Protein AF-A0AB37T4D1-F1 (afdb_monomer)

Radius of gyration: 31.83 Å; Cα contacts (8 Å, |Δi|>4): 361; chains: 1; bounding box: 71×62×73 Å

Structure (mmCIF, N/CA/C/O backbone):
data_AF-A0AB37T4D1-F1
#
_entry.id   AF-A0AB37T4D1-F1
#
loop_
_atom_site.group_PDB
_atom_site.id
_atom_site.type_symbol
_atom_site.label_atom_id
_atom_site.label_alt_id
_atom_site.label_comp_id
_atom_site.label_asym_id
_atom_site.label_entity_id
_atom_site.label_seq_id
_atom_site.pdbx_PDB_ins_code
_atom_site.Cartn_x
_atom_site.Cartn_y
_atom_site.Cartn_z
_atom_site.occupancy
_atom_site.B_iso_or_equiv
_atom_site.auth_seq_id
_atom_site.auth_comp_id
_atom_site.auth_asym_id
_atom_site.auth_atom_id
_atom_site.pdbx_PDB_model_num
ATOM 1 N N . MET A 1 1 ? -5.672 -1.511 -13.392 1.00 38.75 1 MET A N 1
ATOM 2 C CA . MET A 1 1 ? -5.465 -2.518 -14.457 1.00 38.75 1 MET A CA 1
ATOM 3 C C . MET A 1 1 ? -5.231 -1.864 -15.828 1.00 38.75 1 MET A C 1
ATOM 5 O O . MET A 1 1 ? -5.142 -2.568 -16.826 1.00 38.75 1 MET A O 1
ATOM 9 N N . ASP A 1 2 ? -4.967 -0.553 -15.883 1.00 46.16 2 ASP A N 1
ATOM 10 C CA . ASP A 1 2 ? -5.078 0.234 -17.124 1.00 46.16 2 ASP A CA 1
ATOM 11 C C . ASP A 1 2 ? -3.796 0.339 -17.960 1.00 46.16 2 ASP A C 1
ATOM 13 O O . ASP A 1 2 ? -3.628 1.282 -18.721 1.00 46.16 2 ASP A O 1
ATOM 17 N N . ASN A 1 3 ? -2.870 -0.620 -17.850 1.00 63.69 3 ASN A N 1
ATOM 18 C CA . ASN A 1 3 ? -1.613 -0.560 -18.611 1.00 63.69 3 ASN A CA 1
ATOM 19 C C . ASN A 1 3 ? -1.213 -1.878 -19.291 1.00 63.69 3 ASN A C 1
ATOM 21 O O . ASN A 1 3 ? -0.113 -1.996 -19.824 1.00 63.69 3 ASN A O 1
ATOM 25 N N . HIS A 1 4 ? -2.081 -2.896 -19.283 1.00 76.38 4 HIS A N 1
ATOM 26 C CA . HIS A 1 4 ? -1.747 -4.168 -19.930 1.00 76.38 4 HIS A CA 1
ATOM 27 C C . HIS A 1 4 ? -1.750 -4.043 -21.459 1.00 76.38 4 HIS A C 1
ATOM 29 O O . HIS A 1 4 ? -0.780 -4.430 -22.106 1.00 76.38 4 HIS A O 1
ATOM 35 N N . ALA A 1 5 ? -2.793 -3.428 -22.025 1.00 83.19 5 ALA A N 1
ATOM 36 C CA . ALA A 1 5 ? -2.885 -3.183 -23.463 1.00 83.19 5 ALA A CA 1
ATOM 37 C C . ALA A 1 5 ? -1.751 -2.270 -23.958 1.00 83.19 5 ALA A C 1
ATOM 39 O O . ALA A 1 5 ? -1.093 -2.592 -24.944 1.00 83.19 5 ALA A O 1
ATOM 40 N N . GLY A 1 6 ? -1.457 -1.189 -23.224 1.00 86.06 6 GLY A N 1
ATOM 41 C CA . GLY A 1 6 ? -0.336 -0.295 -23.530 1.00 86.06 6 GLY A CA 1
ATOM 42 C C . GLY A 1 6 ? 1.010 -1.023 -23.522 1.00 86.06 6 GLY A C 1
ATOM 43 O O . GLY A 1 6 ? 1.791 -0.890 -24.460 1.00 86.06 6 GLY A O 1
ATOM 44 N N . ALA A 1 7 ? 1.253 -1.875 -22.521 1.00 85.25 7 ALA A N 1
ATOM 45 C CA . ALA A 1 7 ? 2.467 -2.684 -22.459 1.00 85.25 7 ALA A CA 1
ATOM 46 C C . ALA A 1 7 ? 2.583 -3.693 -23.614 1.00 85.25 7 ALA A C 1
ATOM 48 O O . ALA A 1 7 ? 3.691 -3.951 -24.080 1.00 85.25 7 ALA A O 1
ATOM 49 N N . MET A 1 8 ? 1.469 -4.269 -24.081 1.00 88.94 8 MET A N 1
ATOM 50 C CA . MET A 1 8 ? 1.472 -5.170 -25.238 1.00 88.94 8 MET A CA 1
ATOM 51 C C . MET A 1 8 ? 1.809 -4.431 -26.535 1.00 88.94 8 MET A C 1
ATOM 53 O O . MET A 1 8 ? 2.635 -4.920 -27.301 1.00 88.94 8 MET A O 1
ATOM 57 N N . VAL A 1 9 ? 1.219 -3.252 -26.758 1.00 92.38 9 VAL A N 1
ATOM 58 C CA . VAL A 1 9 ? 1.507 -2.419 -27.939 1.00 92.38 9 VAL A CA 1
ATOM 59 C C . VAL A 1 9 ? 2.968 -1.973 -27.936 1.00 92.38 9 VAL A C 1
ATOM 61 O O . VAL A 1 9 ? 3.678 -2.230 -28.903 1.00 92.38 9 VAL A O 1
ATOM 64 N N . ALA A 1 10 ? 3.453 -1.419 -26.821 1.00 90.56 10 ALA A N 1
ATOM 65 C CA . ALA A 1 10 ? 4.844 -0.985 -26.698 1.00 90.56 10 ALA A CA 1
ATOM 66 C C . ALA A 1 10 ? 5.840 -2.142 -26.901 1.00 90.56 10 ALA A C 1
ATOM 68 O O . ALA A 1 10 ? 6.898 -1.967 -27.506 1.00 90.56 10 ALA A O 1
ATOM 69 N N . ALA A 1 11 ? 5.509 -3.347 -26.420 1.00 93.19 11 ALA A N 1
ATOM 70 C CA . ALA A 1 11 ? 6.332 -4.527 -26.656 1.00 93.19 11 ALA A CA 1
ATOM 71 C C . ALA A 1 11 ? 6.329 -4.952 -28.132 1.00 93.19 11 ALA A C 1
ATOM 73 O O . ALA A 1 11 ? 7.389 -5.289 -28.654 1.00 93.19 11 ALA A O 1
ATOM 74 N N . ALA A 1 12 ? 5.175 -4.924 -28.804 1.00 94.00 12 ALA A N 1
ATOM 75 C CA . ALA A 1 12 ? 5.076 -5.246 -30.225 1.00 94.00 12 ALA A CA 1
ATOM 76 C C . ALA A 1 12 ? 5.900 -4.269 -31.082 1.00 94.00 12 ALA A C 1
ATOM 78 O O . ALA A 1 12 ? 6.715 -4.706 -31.894 1.00 94.00 12 ALA A O 1
ATOM 79 N N . GLU A 1 13 ? 5.766 -2.961 -30.838 1.00 95.12 13 GLU A N 1
ATOM 80 C CA . GLU A 1 13 ? 6.562 -1.926 -31.510 1.00 95.12 13 GLU A CA 1
ATOM 81 C C . GLU A 1 13 ? 8.062 -2.168 -31.307 1.00 95.12 13 GLU A C 1
ATOM 83 O O . GLU A 1 13 ? 8.814 -2.260 -32.279 1.00 95.12 13 GLU A O 1
ATOM 88 N N . ALA A 1 14 ? 8.496 -2.380 -30.059 1.00 95.56 14 ALA A N 1
ATOM 89 C CA . ALA A 1 14 ? 9.895 -2.655 -29.744 1.00 95.56 14 ALA A CA 1
ATOM 90 C C . ALA A 1 14 ? 10.426 -3.917 -30.446 1.00 95.56 14 ALA A C 1
ATOM 92 O O . ALA A 1 14 ? 11.536 -3.892 -30.977 1.00 95.56 14 ALA A O 1
ATOM 93 N N . LEU A 1 15 ? 9.647 -5.004 -30.482 1.00 96.50 15 LEU A N 1
ATOM 94 C CA . LEU A 1 15 ? 10.033 -6.254 -31.145 1.00 96.50 15 LEU A CA 1
ATOM 95 C C . LEU A 1 15 ? 10.221 -6.077 -32.650 1.00 96.50 15 LEU A C 1
ATOM 97 O O . LEU A 1 15 ? 11.200 -6.566 -33.207 1.00 96.50 15 LEU A O 1
ATOM 101 N N . THR A 1 16 ? 9.321 -5.338 -33.294 1.00 95.50 16 THR A N 1
ATOM 102 C CA . THR A 1 16 ? 9.374 -5.126 -34.748 1.00 95.50 16 THR A CA 1
ATOM 103 C C . THR A 1 16 ? 10.408 -4.093 -35.191 1.00 95.50 16 THR A C 1
ATOM 105 O O . THR A 1 16 ? 10.952 -4.222 -36.284 1.00 95.50 16 THR A O 1
ATOM 108 N N . ALA A 1 17 ? 10.699 -3.084 -34.365 1.00 94.38 17 ALA A N 1
ATOM 109 C CA . ALA A 1 17 ? 11.566 -1.972 -34.755 1.00 94.38 17 ALA A CA 1
ATOM 110 C C . ALA A 1 17 ? 12.998 -2.091 -34.217 1.00 94.38 17 ALA A C 1
ATOM 112 O O . ALA A 1 17 ? 13.938 -1.628 -34.858 1.00 94.38 17 ALA A O 1
ATOM 113 N N . ARG A 1 18 ? 13.176 -2.670 -33.023 1.00 96.69 18 ARG A N 1
ATOM 114 C CA . ARG A 1 18 ? 14.419 -2.532 -32.242 1.00 96.69 18 ARG A CA 1
ATOM 115 C C . ARG A 1 18 ? 14.964 -3.842 -31.676 1.00 96.69 18 ARG A C 1
ATOM 117 O O . ARG A 1 18 ? 16.104 -3.853 -31.223 1.00 96.69 18 ARG A O 1
ATOM 124 N N . LEU A 1 19 ? 14.179 -4.925 -31.677 1.00 97.56 19 LEU A N 1
ATOM 125 C CA . LEU A 1 19 ? 14.565 -6.234 -31.128 1.00 97.56 19 LEU A CA 1
ATOM 126 C C . LEU A 1 19 ? 14.299 -7.399 -32.115 1.00 97.56 19 LEU A C 1
ATOM 128 O O . LEU A 1 19 ? 13.620 -8.371 -31.756 1.00 97.56 19 LEU A O 1
ATOM 132 N N . PRO A 1 20 ? 14.800 -7.323 -33.364 1.00 97.06 20 PRO A N 1
ATOM 133 C CA . PRO A 1 20 ? 14.487 -8.296 -34.409 1.00 97.06 20 PRO A CA 1
ATOM 134 C C . PRO A 1 20 ? 14.933 -9.730 -34.083 1.00 97.06 20 PRO A C 1
ATOM 136 O O . PRO A 1 20 ? 14.258 -10.678 -34.468 1.00 97.06 20 PRO A O 1
ATOM 139 N N . ARG A 1 21 ? 16.035 -9.935 -33.351 1.00 97.19 21 ARG A N 1
ATOM 140 C CA . ARG A 1 21 ? 16.515 -11.278 -32.980 1.00 97.19 21 ARG A CA 1
ATOM 141 C C . ARG A 1 21 ? 15.650 -11.889 -31.888 1.00 97.19 21 ARG A C 1
ATOM 143 O O . ARG A 1 21 ? 15.354 -13.082 -31.937 1.00 97.19 21 ARG A O 1
ATOM 150 N N . THR A 1 22 ? 15.205 -11.086 -30.922 1.00 97.06 22 THR A N 1
ATOM 151 C CA . THR A 1 22 ? 14.209 -11.527 -29.938 1.00 97.06 22 THR A CA 1
ATOM 152 C C . THR A 1 22 ? 12.890 -11.894 -30.618 1.00 97.06 22 THR A C 1
ATOM 154 O O . THR A 1 22 ? 12.301 -12.911 -30.250 1.00 97.06 22 THR A O 1
ATOM 157 N N . LEU A 1 23 ? 12.453 -11.125 -31.624 1.00 97.12 23 LEU A N 1
ATOM 158 C CA . LEU A 1 23 ? 11.276 -11.452 -32.432 1.00 97.12 23 LEU A CA 1
ATOM 159 C C . LEU A 1 23 ? 11.453 -12.792 -33.163 1.00 97.12 23 LEU A C 1
ATOM 161 O O . LEU A 1 23 ? 10.618 -13.673 -32.994 1.00 97.12 23 LEU A O 1
ATOM 165 N N . THR A 1 24 ? 12.581 -13.013 -33.844 1.00 97.12 24 THR A N 1
ATOM 166 C CA . THR A 1 24 ? 12.882 -14.305 -34.489 1.00 97.12 24 THR A CA 1
ATOM 167 C C . THR A 1 24 ? 12.828 -15.471 -33.500 1.00 97.12 24 THR A C 1
ATOM 169 O O . THR A 1 24 ? 12.224 -16.502 -33.776 1.00 97.12 24 THR A O 1
ATOM 172 N N . LEU A 1 25 ? 13.414 -15.320 -32.307 1.00 95.81 25 LEU A N 1
ATOM 173 C CA . LEU A 1 25 ? 13.363 -16.364 -31.277 1.00 95.81 25 LEU A CA 1
ATOM 174 C C . LEU A 1 25 ? 11.939 -16.621 -30.762 1.00 95.81 25 LEU A C 1
ATOM 176 O O . LEU A 1 25 ? 11.643 -17.734 -30.320 1.00 95.81 25 LEU A O 1
ATOM 180 N N . MET A 1 26 ? 11.076 -15.606 -30.784 1.00 95.31 26 MET A N 1
ATOM 181 C CA . MET A 1 26 ? 9.663 -15.752 -30.453 1.00 95.31 26 MET A CA 1
ATOM 182 C C . MET A 1 26 ? 8.908 -16.498 -31.557 1.00 95.31 26 MET A C 1
ATOM 184 O O . MET A 1 26 ? 8.185 -17.444 -31.245 1.00 95.31 26 MET A O 1
ATOM 188 N N . ASP A 1 27 ? 9.137 -16.142 -32.822 1.00 96.25 27 ASP A N 1
ATOM 189 C CA . ASP A 1 27 ? 8.534 -16.795 -33.992 1.00 96.25 27 ASP A CA 1
ATOM 190 C C . ASP A 1 27 ? 8.943 -18.273 -34.102 1.00 96.25 27 ASP A C 1
ATOM 192 O O . ASP A 1 27 ? 8.136 -19.136 -34.441 1.00 96.25 27 ASP A O 1
ATOM 196 N N . GLU A 1 28 ? 10.182 -18.598 -33.724 1.00 95.38 28 GLU A N 1
ATOM 197 C CA . GLU A 1 28 ? 10.692 -19.972 -33.638 1.00 95.38 28 GLU A CA 1
ATOM 198 C C . GLU A 1 28 ? 10.190 -20.744 -32.400 1.00 95.38 28 GLU A C 1
ATOM 200 O O . GLU A 1 28 ? 10.567 -21.900 -32.191 1.00 95.38 28 GLU A O 1
ATOM 205 N N . GLY A 1 29 ? 9.397 -20.117 -31.525 1.00 94.44 29 GLY A N 1
ATOM 206 C CA . GLY A 1 29 ? 8.890 -20.724 -30.291 1.00 94.44 29 GLY A CA 1
ATOM 207 C C . GLY A 1 29 ? 9.953 -20.958 -29.210 1.00 94.44 29 GLY A C 1
ATOM 208 O O . GLY A 1 29 ? 9.687 -21.626 -28.210 1.00 94.44 29 GLY A O 1
ATOM 209 N N . LYS A 1 30 ? 11.162 -20.404 -29.370 1.00 94.62 30 LYS A N 1
ATOM 210 C CA . LYS A 1 30 ? 12.260 -20.510 -28.391 1.00 94.62 30 LYS A CA 1
ATOM 211 C C . LYS A 1 30 ? 12.086 -19.550 -27.214 1.00 94.62 30 LYS A C 1
ATOM 213 O O . LYS A 1 30 ? 12.662 -19.780 -26.147 1.00 94.62 30 LYS A O 1
ATOM 218 N N . VAL A 1 31 ? 11.306 -18.484 -27.399 1.00 94.88 31 VAL A N 1
ATOM 219 C CA . VAL A 1 31 ? 10.947 -17.492 -26.379 1.00 94.88 31 VAL A CA 1
ATOM 220 C C . VAL A 1 31 ? 9.436 -17.270 -26.406 1.00 94.88 31 VAL A C 1
ATOM 222 O O . VAL A 1 31 ? 8.848 -17.056 -27.455 1.00 94.88 31 VAL A O 1
ATOM 225 N N . SER A 1 32 ? 8.779 -17.306 -25.245 1.00 94.12 32 SER A N 1
ATOM 226 C CA . SER A 1 32 ? 7.346 -16.981 -25.165 1.00 94.12 32 SER A CA 1
ATOM 227 C C . SER A 1 32 ? 7.101 -15.481 -25.352 1.00 94.12 32 SER A C 1
ATOM 229 O O . SER A 1 32 ? 7.948 -14.674 -24.970 1.00 94.12 32 SER A O 1
ATOM 231 N N . GLY A 1 33 ? 5.906 -15.088 -25.806 1.00 92.56 33 GLY A N 1
ATOM 232 C CA . GLY A 1 33 ? 5.525 -13.671 -25.893 1.00 92.56 33 GLY A CA 1
ATOM 233 C C . GLY A 1 33 ? 5.682 -12.922 -24.564 1.00 92.56 33 GLY A C 1
ATOM 234 O O . GLY A 1 33 ? 6.243 -11.831 -24.524 1.00 92.56 33 GLY A O 1
ATOM 235 N N . PHE A 1 34 ? 5.321 -13.546 -23.435 1.00 92.50 34 PHE A N 1
ATOM 236 C CA . PHE A 1 34 ? 5.560 -12.958 -22.111 1.00 92.50 34 PHE A CA 1
ATOM 237 C C . PHE A 1 34 ? 7.056 -12.791 -21.793 1.00 92.50 34 PHE A C 1
ATOM 239 O O . PHE A 1 34 ? 7.449 -11.817 -21.152 1.00 92.50 34 PHE A O 1
ATOM 246 N N . GLY A 1 35 ? 7.905 -13.720 -22.242 1.00 94.44 35 GLY A N 1
ATOM 247 C CA . GLY A 1 35 ? 9.361 -13.593 -22.171 1.00 94.44 35 GLY A CA 1
ATOM 248 C C . GLY A 1 35 ? 9.886 -12.444 -23.033 1.00 94.44 35 GLY A C 1
ATOM 249 O O . GLY A 1 35 ? 10.660 -11.626 -22.539 1.00 94.44 35 GLY A O 1
ATOM 250 N N . ALA A 1 36 ? 9.409 -12.327 -24.272 1.00 95.25 36 ALA A N 1
ATOM 251 C CA . ALA A 1 36 ? 9.758 -11.244 -25.189 1.00 95.25 36 ALA A CA 1
ATOM 252 C C . ALA A 1 36 ? 9.361 -9.867 -24.620 1.00 95.25 36 ALA A C 1
ATOM 254 O O . ALA A 1 36 ? 10.167 -8.938 -24.633 1.00 95.25 36 ALA A O 1
ATOM 255 N N . MET A 1 37 ? 8.191 -9.759 -23.974 1.00 95.50 37 MET A N 1
ATOM 256 C CA . MET A 1 37 ? 7.783 -8.550 -23.241 1.00 95.50 37 MET A CA 1
ATOM 257 C C . MET A 1 37 ? 8.765 -8.168 -22.122 1.00 95.50 37 MET A C 1
ATOM 259 O O . MET A 1 37 ? 8.957 -6.983 -21.851 1.00 95.50 37 MET A O 1
ATOM 263 N N . LYS A 1 38 ? 9.410 -9.140 -21.454 1.00 96.06 38 LYS A N 1
ATOM 264 C CA . LYS A 1 38 ? 10.446 -8.839 -20.447 1.00 96.06 38 LYS A CA 1
ATOM 265 C C . LYS A 1 38 ? 11.717 -8.281 -21.075 1.00 96.06 38 LYS A C 1
ATOM 267 O O . LYS A 1 38 ? 12.358 -7.453 -20.430 1.00 96.06 38 LYS A O 1
ATOM 272 N N . VAL A 1 39 ? 12.070 -8.711 -22.287 1.00 96.69 39 VAL A N 1
ATOM 273 C CA . VAL A 1 39 ? 13.189 -8.126 -23.038 1.00 96.69 39 VAL A CA 1
ATOM 274 C C . VAL A 1 39 ? 12.853 -6.686 -23.407 1.00 96.69 39 VAL A C 1
ATOM 276 O O . VAL A 1 39 ? 13.580 -5.789 -22.993 1.00 96.69 39 VAL A O 1
ATOM 279 N N . ALA A 1 40 ? 11.700 -6.467 -24.048 1.00 96.69 40 ALA A N 1
ATOM 280 C CA . ALA A 1 40 ? 11.233 -5.141 -24.448 1.00 96.69 40 ALA A CA 1
ATOM 281 C C . ALA A 1 40 ? 11.208 -4.142 -23.282 1.00 96.69 40 ALA A C 1
ATOM 283 O O . ALA A 1 40 ? 11.765 -3.051 -23.381 1.00 96.69 40 ALA A O 1
ATOM 284 N N . ALA A 1 41 ? 10.646 -4.530 -22.134 1.00 95.62 41 ALA A N 1
ATOM 285 C CA . ALA A 1 41 ? 10.614 -3.665 -20.956 1.00 95.62 41 ALA A CA 1
ATOM 286 C C . ALA A 1 41 ? 12.018 -3.346 -20.400 1.00 95.62 41 ALA A C 1
ATOM 288 O O . ALA A 1 41 ? 12.263 -2.234 -19.931 1.00 95.62 41 ALA A O 1
ATOM 289 N N . ALA A 1 42 ? 12.949 -4.306 -20.434 1.00 95.62 42 ALA A N 1
ATOM 290 C CA . ALA A 1 42 ? 14.300 -4.120 -19.908 1.00 95.62 42 ALA A CA 1
ATOM 291 C C . ALA A 1 42 ? 15.182 -3.231 -20.803 1.00 95.62 42 ALA A C 1
ATOM 293 O O . ALA A 1 42 ? 16.107 -2.598 -20.288 1.00 95.62 42 ALA A O 1
ATOM 294 N N . THR A 1 43 ? 14.895 -3.165 -22.107 1.00 96.62 43 THR A N 1
ATOM 295 C CA . THR A 1 43 ? 15.644 -2.377 -23.102 1.00 96.62 43 THR A CA 1
ATOM 296 C C . THR A 1 43 ? 14.969 -1.057 -23.481 1.00 96.62 43 THR A C 1
ATOM 298 O O . THR A 1 43 ? 15.584 -0.256 -24.175 1.00 96.62 43 THR A O 1
ATOM 301 N N . ALA A 1 44 ? 13.746 -0.790 -23.008 1.00 95.31 44 ALA A N 1
ATOM 302 C CA . ALA A 1 44 ? 12.924 0.361 -23.410 1.00 95.31 44 ALA A CA 1
ATOM 303 C C . ALA A 1 44 ? 13.585 1.746 -23.244 1.00 95.31 44 ALA A C 1
ATOM 305 O O . ALA A 1 44 ? 13.190 2.705 -23.893 1.00 95.31 44 ALA A O 1
ATOM 306 N N . TRP A 1 45 ? 14.575 1.862 -22.363 1.00 94.94 45 TRP A N 1
ATOM 307 C CA . TRP A 1 45 ? 15.268 3.115 -22.049 1.00 94.94 45 TRP A CA 1
ATOM 308 C C . TRP A 1 45 ? 16.531 3.366 -22.865 1.00 94.94 45 TRP A C 1
ATOM 310 O O . TRP A 1 45 ? 17.134 4.428 -22.740 1.00 94.94 45 TRP A O 1
ATOM 320 N N . LEU A 1 46 ? 16.968 2.371 -23.631 1.00 96.69 46 LEU A N 1
ATOM 321 C CA . LEU A 1 46 ? 18.125 2.505 -24.499 1.00 96.69 46 LEU A CA 1
ATOM 322 C C . LEU A 1 46 ? 17.770 3.411 -25.685 1.00 96.69 46 LEU A C 1
ATOM 324 O O . LEU A 1 46 ? 16.593 3.602 -26.001 1.00 96.69 46 LEU A O 1
ATOM 328 N N . SER A 1 47 ? 18.779 3.922 -26.386 1.00 96.12 47 SER A N 1
ATOM 329 C CA . SER A 1 47 ? 18.601 4.396 -27.763 1.00 96.12 47 SER A CA 1
ATOM 330 C C . SER A 1 47 ? 18.283 3.222 -28.699 1.00 96.12 47 SER A C 1
ATOM 332 O O . SER A 1 47 ? 18.440 2.054 -28.323 1.00 96.12 47 SER A O 1
ATOM 334 N N . ASP A 1 48 ? 17.812 3.500 -29.912 1.00 96.25 48 ASP A N 1
ATOM 335 C CA . ASP A 1 48 ? 17.497 2.454 -30.895 1.00 96.25 48 ASP A CA 1
ATOM 336 C C . ASP A 1 48 ? 18.730 1.596 -31.215 1.00 96.25 48 ASP A C 1
ATOM 338 O O . ASP A 1 48 ? 18.660 0.369 -31.125 1.00 96.25 48 ASP A O 1
ATOM 342 N N . ASP A 1 49 ? 19.885 2.234 -31.422 1.00 96.81 49 ASP A N 1
ATOM 343 C CA . ASP A 1 49 ? 21.166 1.557 -31.658 1.00 96.81 49 ASP A CA 1
ATOM 344 C C . ASP A 1 49 ? 21.586 0.668 -30.478 1.00 96.81 49 ASP A C 1
ATOM 346 O O . ASP A 1 49 ? 21.975 -0.489 -30.657 1.00 96.81 49 ASP A O 1
ATOM 350 N N . ASN A 1 50 ? 21.455 1.172 -29.247 1.00 97.50 50 ASN A N 1
ATOM 351 C CA . ASN A 1 50 ? 21.808 0.401 -28.056 1.00 97.50 50 ASN A CA 1
ATOM 352 C C . ASN A 1 50 ? 20.821 -0.750 -27.807 1.00 97.50 50 ASN A C 1
ATOM 354 O O . ASN A 1 50 ? 21.219 -1.805 -27.312 1.00 97.50 50 ASN A O 1
ATOM 358 N N . ALA A 1 51 ? 19.544 -0.592 -28.165 1.00 97.31 51 ALA A N 1
ATOM 359 C CA . ALA A 1 51 ? 18.574 -1.681 -28.097 1.00 97.31 51 ALA A CA 1
ATOM 360 C C . ALA A 1 51 ? 18.907 -2.800 -29.093 1.00 97.31 51 ALA A C 1
ATOM 362 O O . ALA A 1 51 ? 18.894 -3.963 -28.695 1.00 97.31 51 ALA A O 1
ATOM 363 N N . LEU A 1 52 ? 19.298 -2.462 -30.327 1.00 97.44 52 LEU A N 1
ATOM 364 C CA . LEU A 1 52 ? 19.768 -3.437 -31.318 1.00 97.44 52 LEU A CA 1
ATOM 365 C C . LEU A 1 52 ? 21.033 -4.165 -30.844 1.00 97.44 52 LEU A C 1
ATOM 367 O O . LEU A 1 52 ? 21.141 -5.387 -30.969 1.00 97.44 52 LEU A O 1
ATOM 371 N N . ALA A 1 53 ? 21.980 -3.439 -30.244 1.00 97.38 53 ALA A N 1
ATOM 372 C CA . ALA A 1 53 ? 23.175 -4.043 -29.658 1.00 97.38 53 ALA A CA 1
ATOM 373 C C . ALA A 1 53 ? 22.832 -4.977 -28.481 1.00 97.38 53 ALA A C 1
ATOM 375 O O . ALA A 1 53 ? 23.398 -6.067 -28.364 1.00 97.38 53 ALA A O 1
ATOM 376 N N . ALA A 1 54 ? 21.879 -4.595 -27.626 1.00 97.19 54 ALA A N 1
ATOM 377 C CA . ALA A 1 54 ? 21.422 -5.432 -26.519 1.00 97.19 54 ALA A CA 1
ATOM 378 C C . ALA A 1 54 ? 20.699 -6.693 -27.020 1.00 97.19 54 ALA A C 1
ATOM 380 O O . ALA A 1 54 ? 20.954 -7.782 -26.506 1.00 97.19 54 ALA A O 1
ATOM 381 N N . ASP A 1 55 ? 19.857 -6.567 -28.046 1.00 97.88 55 ASP A N 1
ATOM 382 C CA . ASP A 1 55 ? 19.186 -7.683 -28.720 1.00 97.88 55 ASP A CA 1
ATOM 383 C C . ASP A 1 55 ? 20.197 -8.675 -29.314 1.00 97.88 55 ASP A C 1
ATOM 385 O O . ASP A 1 55 ? 20.090 -9.888 -29.120 1.00 97.88 55 ASP A O 1
ATOM 389 N N . ALA A 1 56 ? 21.262 -8.162 -29.938 1.00 97.12 56 ALA A N 1
ATOM 390 C CA . ALA A 1 56 ? 22.355 -8.980 -30.446 1.00 97.12 56 ALA A CA 1
ATOM 391 C C . ALA A 1 56 ? 23.072 -9.782 -29.351 1.00 97.12 56 ALA A C 1
ATOM 393 O O . ALA A 1 56 ? 23.341 -10.966 -29.547 1.00 97.12 56 ALA A O 1
ATOM 394 N N . LEU A 1 57 ? 23.323 -9.184 -28.182 1.00 96.19 57 LEU A N 1
ATOM 395 C CA . LEU A 1 57 ? 23.943 -9.872 -27.042 1.00 96.19 57 LEU A CA 1
ATOM 396 C C . LEU 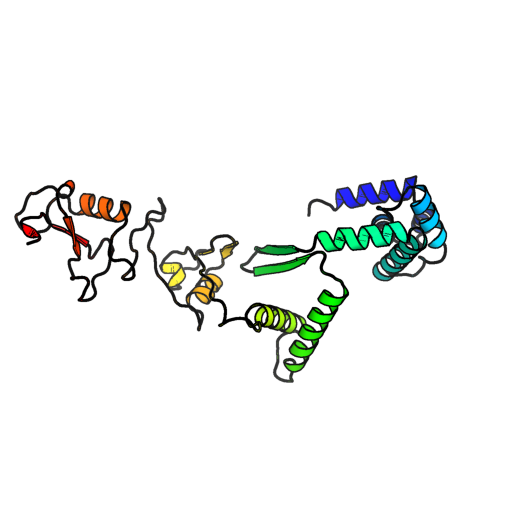A 1 57 ? 23.054 -10.951 -26.407 1.00 96.19 57 LEU A C 1
ATOM 398 O O . LEU A 1 57 ? 23.561 -11.819 -25.686 1.00 96.19 57 LEU A O 1
ATOM 402 N N . LEU A 1 58 ? 21.739 -10.875 -26.611 1.00 95.44 58 LEU A N 1
ATOM 403 C CA . LEU A 1 58 ? 20.775 -11.842 -26.087 1.00 95.44 58 LEU A CA 1
ATOM 404 C C . LEU A 1 58 ? 20.601 -13.059 -26.997 1.00 95.44 58 LEU A C 1
ATOM 406 O O . LEU A 1 58 ? 20.106 -14.093 -26.534 1.00 95.44 58 LEU A O 1
ATOM 410 N N . GLU A 1 59 ? 21.052 -12.978 -28.248 1.00 87.81 59 GLU A N 1
ATOM 411 C CA . GLU A 1 59 ? 21.025 -14.093 -29.188 1.00 87.81 59 GLU A CA 1
ATOM 412 C C . GLU A 1 59 ? 21.791 -15.300 -28.612 1.00 87.81 59 GLU A C 1
ATOM 414 O O . GLU A 1 59 ? 22.929 -15.199 -28.154 1.00 87.81 59 GLU A O 1
ATOM 419 N N . GLY A 1 60 ? 21.117 -16.451 -28.529 1.00 87.38 60 GLY A N 1
ATOM 420 C CA . GLY A 1 60 ? 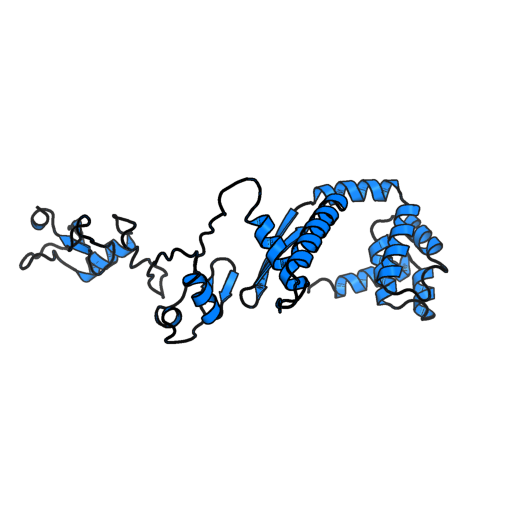21.647 -17.667 -27.897 1.00 87.38 60 GLY A CA 1
ATOM 421 C C . GLY A 1 60 ? 21.573 -17.709 -26.363 1.00 87.38 60 GLY A C 1
ATOM 422 O O . GLY A 1 60 ? 21.862 -18.746 -25.769 1.00 87.38 60 GLY A O 1
ATOM 423 N N . ARG A 1 61 ? 21.141 -16.631 -25.694 1.00 91.31 61 ARG A N 1
ATOM 424 C CA . ARG A 1 61 ? 21.003 -16.577 -24.226 1.00 91.31 61 ARG A CA 1
ATOM 425 C C . ARG A 1 61 ? 19.570 -16.688 -23.728 1.00 91.31 61 ARG A C 1
ATOM 427 O O . ARG A 1 61 ? 19.392 -16.801 -22.521 1.00 91.31 61 ARG A O 1
ATOM 434 N N . LEU A 1 62 ? 18.558 -16.638 -24.591 1.00 93.25 62 LEU A N 1
ATOM 435 C CA . LEU A 1 62 ? 17.153 -16.624 -24.159 1.00 93.25 62 LEU A CA 1
ATOM 436 C C . LEU A 1 62 ? 16.487 -18.008 -24.132 1.00 93.25 62 LEU A C 1
ATOM 438 O O . LEU A 1 62 ? 15.630 -18.246 -23.281 1.00 93.25 62 LEU A O 1
ATOM 442 N N . ALA A 1 63 ? 16.882 -18.918 -25.024 1.00 92.62 63 ALA A N 1
ATOM 443 C CA . ALA A 1 63 ? 16.227 -20.217 -25.179 1.00 92.62 63 ALA A CA 1
ATOM 444 C C . ALA A 1 63 ? 16.266 -21.053 -23.883 1.00 92.62 63 ALA A C 1
ATOM 446 O O . ALA A 1 63 ? 17.288 -21.123 -23.199 1.00 92.62 63 ALA A O 1
ATOM 447 N N . GLY A 1 64 ? 15.135 -21.680 -23.539 1.00 90.81 64 GLY A N 1
ATOM 448 C CA . GLY A 1 64 ? 14.999 -22.552 -22.363 1.00 90.81 64 GLY A CA 1
ATOM 449 C C . GLY A 1 64 ? 14.943 -21.835 -21.006 1.00 90.81 64 GLY A C 1
ATOM 450 O O . GLY A 1 64 ? 14.896 -22.498 -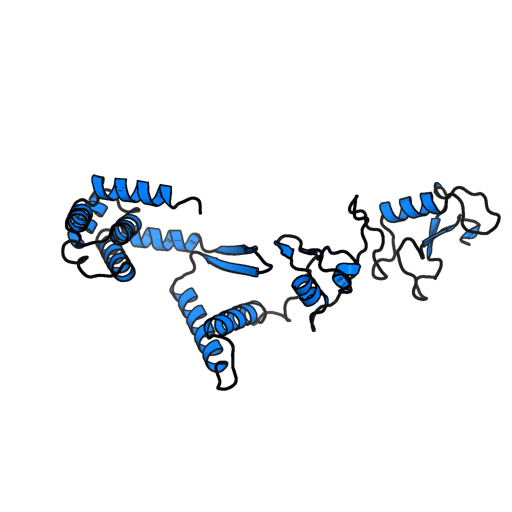19.970 1.00 90.81 64 GLY A O 1
ATOM 451 N N . LYS A 1 65 ? 14.943 -20.495 -20.976 1.00 93.88 65 LYS A N 1
ATOM 452 C CA . LYS A 1 65 ? 14.843 -19.709 -19.738 1.00 93.88 65 LYS A CA 1
ATOM 453 C C . LYS A 1 65 ? 13.397 -19.363 -19.390 1.00 93.88 65 LYS A C 1
ATOM 455 O O . LYS A 1 65 ? 12.580 -19.067 -20.257 1.00 93.88 65 LYS A O 1
ATOM 460 N N . ASN A 1 66 ? 13.099 -19.305 -18.092 1.00 93.50 66 ASN A N 1
ATOM 461 C CA . ASN A 1 66 ? 11.842 -18.734 -17.609 1.00 93.50 66 ASN A CA 1
ATOM 462 C C . ASN A 1 66 ? 11.857 -17.192 -17.661 1.00 93.50 66 ASN A C 1
ATOM 464 O O . ASN A 1 66 ? 12.904 -16.561 -17.820 1.00 93.50 66 ASN A O 1
ATOM 468 N N . SER A 1 67 ? 10.695 -16.562 -17.481 1.00 91.38 67 SER A N 1
ATOM 469 C CA . SER A 1 67 ? 10.531 -15.102 -17.582 1.00 91.38 67 SER A CA 1
ATOM 470 C C . SER A 1 67 ? 11.424 -14.306 -16.619 1.00 91.38 67 SER A C 1
ATOM 472 O O . SER A 1 67 ? 11.944 -13.251 -16.985 1.00 91.38 67 SER A O 1
ATOM 474 N N . GLY A 1 68 ? 11.662 -14.814 -15.406 1.00 90.75 68 GLY A N 1
ATOM 475 C CA . GLY A 1 68 ? 12.558 -14.190 -14.432 1.00 90.75 68 GLY A CA 1
ATOM 476 C C . GLY A 1 68 ? 14.025 -14.239 -14.866 1.00 90.75 68 GLY A C 1
ATOM 477 O O . GLY A 1 68 ? 14.754 -13.256 -14.717 1.00 90.75 68 GLY A O 1
ATOM 478 N N . GLN A 1 69 ? 14.455 -15.361 -15.442 1.00 95.56 69 GLN A N 1
ATOM 479 C CA . GLN A 1 69 ? 15.795 -15.530 -16.005 1.00 95.56 69 GLN A CA 1
ATOM 480 C C . GLN A 1 69 ? 15.993 -14.684 -17.273 1.00 95.56 69 GLN A C 1
ATOM 482 O O . GLN A 1 69 ? 17.050 -14.070 -17.415 1.00 95.56 69 GLN A O 1
ATOM 487 N N . ILE A 1 70 ? 14.983 -14.599 -18.147 1.00 96.50 70 ILE A N 1
ATOM 488 C CA . ILE A 1 70 ? 14.987 -13.720 -19.329 1.00 96.50 70 ILE A CA 1
ATOM 489 C C . ILE A 1 70 ? 15.121 -12.258 -18.901 1.00 96.50 70 ILE A C 1
ATOM 491 O O . ILE A 1 70 ? 16.012 -11.566 -19.382 1.00 96.50 70 ILE A O 1
ATOM 495 N N . ARG A 1 71 ? 14.317 -11.804 -17.927 1.00 95.56 71 ARG A N 1
ATOM 496 C CA . ARG A 1 71 ? 14.402 -10.439 -17.382 1.00 95.56 71 ARG A CA 1
ATOM 497 C C . ARG A 1 71 ? 15.816 -10.109 -16.895 1.00 95.56 71 ARG A C 1
ATOM 499 O O . ARG A 1 71 ? 16.346 -9.051 -17.215 1.00 95.56 71 ARG A O 1
ATOM 506 N N . LYS A 1 72 ? 16.443 -11.016 -16.134 1.00 95.06 72 LYS A N 1
ATOM 507 C CA . LYS A 1 72 ? 17.821 -10.839 -15.639 1.00 95.06 72 LYS A CA 1
ATOM 508 C C . LYS A 1 72 ? 18.835 -10.753 -16.784 1.00 95.06 72 LYS A C 1
ATOM 510 O O . LYS A 1 72 ? 19.700 -9.883 -16.749 1.00 95.06 72 LYS A O 1
ATOM 515 N N . ALA A 1 73 ? 18.719 -11.624 -17.788 1.00 96.69 73 ALA A N 1
ATOM 516 C CA . ALA A 1 73 ? 19.595 -11.605 -18.958 1.00 96.69 73 ALA A CA 1
ATOM 517 C C . ALA A 1 73 ? 19.452 -10.296 -19.752 1.00 96.69 73 ALA A C 1
ATOM 519 O O . ALA A 1 73 ? 20.460 -9.690 -20.101 1.00 96.69 73 ALA A O 1
ATOM 520 N N . ALA A 1 74 ? 18.218 -9.831 -19.965 1.00 96.88 74 ALA A N 1
ATOM 521 C CA . ALA A 1 74 ? 17.930 -8.593 -20.680 1.00 96.88 74 ALA A CA 1
ATOM 522 C C . ALA A 1 74 ? 18.452 -7.351 -19.944 1.00 96.88 74 ALA A C 1
ATOM 524 O O . ALA A 1 74 ? 19.119 -6.524 -20.558 1.00 96.88 74 ALA A O 1
ATOM 525 N N . HIS A 1 75 ? 18.254 -7.249 -18.622 1.00 95.62 75 HIS A N 1
ATOM 526 C CA . HIS A 1 75 ? 18.864 -6.167 -17.838 1.00 95.62 75 HIS A CA 1
ATOM 527 C C . HIS A 1 75 ? 20.390 -6.199 -17.907 1.00 95.62 75 HIS A C 1
ATOM 529 O O . HIS A 1 75 ? 21.008 -5.154 -18.077 1.00 95.62 75 HIS A O 1
ATOM 535 N N . HIS A 1 76 ? 21.002 -7.384 -17.809 1.00 96.44 76 HIS A N 1
ATOM 536 C CA . HIS A 1 76 ? 22.449 -7.510 -17.953 1.00 96.44 76 HIS A CA 1
ATOM 537 C C . HIS A 1 76 ? 22.914 -7.017 -19.328 1.00 96.44 76 HIS A C 1
ATOM 539 O O . HIS A 1 76 ? 23.874 -6.257 -19.397 1.00 96.44 76 HIS A O 1
ATOM 545 N N . ALA A 1 77 ? 22.257 -7.429 -20.417 1.00 97.00 77 ALA A N 1
ATOM 546 C CA . ALA A 1 77 ? 22.589 -6.969 -21.765 1.00 97.00 77 ALA A CA 1
ATOM 547 C C . ALA A 1 77 ? 22.447 -5.444 -21.895 1.00 97.00 77 ALA A C 1
ATOM 549 O O . ALA A 1 77 ? 23.395 -4.794 -22.321 1.00 97.00 77 ALA A O 1
ATOM 550 N N . ALA A 1 78 ? 21.333 -4.870 -21.432 1.00 96.94 78 ALA A N 1
ATOM 551 C CA . ALA A 1 78 ? 21.093 -3.429 -21.481 1.00 96.94 78 ALA A CA 1
ATOM 552 C C . ALA A 1 78 ? 22.157 -2.623 -20.711 1.00 96.94 78 ALA A C 1
ATOM 554 O O . ALA A 1 78 ? 22.740 -1.696 -21.262 1.00 96.94 78 ALA A O 1
ATOM 555 N N . ILE A 1 79 ? 22.471 -3.020 -19.471 1.00 97.31 79 ILE A N 1
ATOM 556 C CA . ILE A 1 79 ? 23.516 -2.375 -18.653 1.00 97.31 79 ILE A CA 1
ATOM 557 C C . ILE A 1 79 ? 24.905 -2.569 -19.277 1.00 97.31 79 ILE A C 1
ATOM 559 O O . ILE A 1 79 ? 25.751 -1.687 -19.195 1.00 97.31 79 ILE A O 1
ATOM 563 N N . THR A 1 80 ? 25.164 -3.724 -19.900 1.00 97.12 80 THR A N 1
ATOM 564 C CA . THR A 1 80 ? 26.453 -3.988 -20.562 1.00 97.12 80 THR A CA 1
ATOM 565 C C . THR A 1 80 ? 26.673 -3.047 -21.740 1.00 97.12 80 THR A C 1
ATOM 567 O O . THR A 1 80 ? 27.798 -2.589 -21.925 1.00 97.12 80 THR A O 1
ATOM 570 N N . VAL A 1 81 ? 25.618 -2.779 -22.515 1.00 97.75 81 VAL A N 1
ATOM 571 C CA . VAL A 1 81 ? 25.665 -1.903 -23.691 1.00 97.75 81 VAL A CA 1
ATOM 572 C C . VAL A 1 81 ? 25.778 -0.434 -23.292 1.00 97.75 81 VAL A C 1
ATOM 574 O O . VAL A 1 81 ? 26.598 0.273 -23.866 1.00 97.75 81 VAL A O 1
ATOM 577 N N . ASP A 1 82 ? 25.005 0.018 -22.302 1.00 97.38 82 ASP A N 1
ATOM 578 C CA . ASP A 1 82 ? 24.983 1.423 -21.879 1.00 97.38 82 ASP A CA 1
ATOM 579 C C . ASP A 1 82 ? 25.166 1.558 -20.361 1.00 97.38 82 ASP A C 1
ATOM 581 O O . ASP A 1 82 ? 24.213 1.708 -19.593 1.00 97.38 82 ASP A O 1
ATOM 585 N N . ARG A 1 83 ? 26.424 1.481 -19.911 1.00 96.19 83 ARG A N 1
ATOM 586 C CA . ARG A 1 83 ? 26.767 1.579 -18.482 1.00 96.19 83 ARG A CA 1
ATOM 587 C C . ARG A 1 83 ? 26.466 2.960 -17.911 1.00 96.19 83 ARG A C 1
ATOM 589 O O . ARG A 1 83 ? 25.854 3.055 -16.856 1.00 96.19 83 ARG A O 1
ATOM 596 N N . GLU A 1 84 ? 26.836 4.020 -18.626 1.00 94.81 84 GLU A N 1
ATOM 597 C CA . GLU A 1 84 ? 26.593 5.393 -18.170 1.00 94.81 84 GLU A CA 1
ATOM 598 C C . GLU A 1 84 ? 25.099 5.719 -18.113 1.00 94.81 84 GLU A C 1
ATOM 600 O O . GLU A 1 84 ? 24.630 6.365 -17.177 1.00 94.81 84 GLU A O 1
ATOM 605 N N . GLY A 1 85 ? 24.327 5.269 -19.105 1.00 93.62 85 GLY A N 1
ATOM 606 C CA . GLY A 1 85 ? 22.879 5.391 -19.085 1.00 93.62 85 GLY A CA 1
ATOM 607 C C . GLY A 1 85 ? 22.265 4.607 -17.928 1.00 93.62 85 GLY A C 1
ATOM 608 O O . GLY A 1 85 ? 21.381 5.132 -17.251 1.00 93.62 85 GLY A O 1
ATOM 609 N N . ALA A 1 86 ? 22.768 3.405 -17.632 1.00 93.44 86 ALA A N 1
ATOM 610 C CA . ALA A 1 86 ? 22.339 2.641 -16.464 1.00 93.44 86 ALA A CA 1
ATOM 611 C C . ALA A 1 86 ? 22.638 3.373 -15.144 1.00 93.44 86 ALA A C 1
ATOM 613 O O . ALA A 1 86 ? 21.759 3.422 -14.281 1.00 93.44 86 ALA A O 1
ATOM 614 N N . ASP A 1 87 ? 23.818 3.986 -15.008 1.00 91.75 87 ASP A N 1
ATOM 615 C CA . ASP A 1 87 ? 24.205 4.766 -13.826 1.00 91.75 87 ASP A CA 1
ATOM 616 C C . ASP A 1 87 ? 23.293 5.989 -13.644 1.00 91.75 87 ASP A C 1
ATOM 618 O O . ASP A 1 87 ? 22.683 6.148 -12.582 1.00 91.75 87 ASP A O 1
ATOM 622 N N . ARG A 1 88 ? 23.087 6.787 -14.706 1.00 92.50 88 ARG A N 1
ATOM 623 C CA . ARG A 1 88 ? 22.151 7.930 -14.697 1.00 92.50 88 ARG A CA 1
ATOM 624 C C . ARG A 1 88 ? 20.736 7.503 -14.312 1.00 92.50 88 ARG A C 1
ATOM 626 O O . ARG A 1 88 ? 20.068 8.170 -13.525 1.00 92.50 88 ARG A O 1
ATOM 633 N N . ARG A 1 89 ? 20.262 6.371 -14.843 1.00 90.44 89 ARG A N 1
ATOM 634 C CA . ARG A 1 89 ? 18.941 5.828 -14.502 1.00 90.44 89 ARG A CA 1
ATOM 635 C C . ARG A 1 89 ? 18.856 5.361 -13.058 1.00 90.44 89 ARG A C 1
ATOM 637 O O . ARG A 1 89 ? 17.807 5.546 -12.443 1.00 90.44 89 ARG A O 1
ATOM 644 N N . ALA A 1 90 ? 19.901 4.731 -12.531 1.00 88.81 90 ALA A N 1
ATOM 645 C CA . ALA A 1 90 ? 19.934 4.277 -11.149 1.00 88.81 90 ALA A CA 1
ATOM 646 C C . ALA A 1 90 ? 19.896 5.465 -10.179 1.00 88.81 90 ALA A C 1
ATOM 648 O O . ALA A 1 90 ? 19.151 5.418 -9.201 1.00 88.81 90 ALA A O 1
ATOM 649 N N . GLU A 1 91 ? 20.643 6.531 -10.471 1.00 88.00 91 GLU A N 1
ATOM 650 C CA . GLU A 1 91 ? 20.614 7.779 -9.707 1.00 88.00 91 GLU A CA 1
ATOM 651 C C . GLU A 1 91 ? 19.231 8.435 -9.765 1.00 88.00 91 GLU A C 1
ATOM 653 O O . GLU A 1 91 ? 18.603 8.617 -8.724 1.00 88.00 91 GLU A O 1
ATOM 658 N N . HIS A 1 92 ? 18.693 8.656 -10.966 1.00 87.50 92 HIS A N 1
ATOM 659 C CA . HIS A 1 92 ? 17.376 9.268 -11.134 1.00 87.50 92 HIS A CA 1
ATOM 660 C C . HIS A 1 92 ? 16.245 8.447 -10.490 1.00 87.50 92 HIS A C 1
ATOM 662 O O . HIS A 1 92 ? 15.374 8.991 -9.819 1.00 87.50 92 HIS A O 1
ATOM 668 N N . SER A 1 93 ? 16.270 7.115 -10.620 1.00 87.38 93 SER A N 1
ATOM 669 C CA . SER A 1 93 ? 15.258 6.260 -9.978 1.00 87.38 93 SER A CA 1
ATOM 670 C C . SER A 1 93 ? 15.345 6.365 -8.454 1.00 87.38 93 SER A C 1
ATOM 672 O O . SER A 1 93 ? 14.321 6.447 -7.785 1.00 87.38 93 SER A O 1
ATOM 674 N N . ARG A 1 94 ? 16.559 6.452 -7.888 1.00 89.25 94 ARG A N 1
ATOM 675 C CA . ARG A 1 94 ? 16.744 6.700 -6.449 1.00 89.25 94 ARG A CA 1
ATOM 676 C C . ARG A 1 94 ? 16.207 8.070 -6.023 1.00 89.25 94 ARG A C 1
ATOM 678 O O . ARG A 1 94 ? 15.890 8.235 -4.852 1.00 89.25 94 ARG A O 1
ATOM 685 N N . GLU A 1 95 ? 16.084 9.067 -6.887 1.00 88.81 95 GLU A N 1
ATOM 686 C CA . GLU A 1 95 ? 15.420 10.326 -6.510 1.00 88.81 95 GLU A CA 1
ATOM 687 C C . GLU A 1 95 ? 13.905 10.144 -6.336 1.00 88.81 95 GLU A C 1
ATOM 689 O O . GLU A 1 95 ? 13.309 10.794 -5.482 1.00 88.81 95 GLU A O 1
ATOM 694 N N . GLY A 1 96 ? 13.302 9.187 -7.052 1.00 87.88 96 GLY A N 1
ATOM 695 C CA . GLY A 1 96 ? 11.872 8.854 -6.992 1.00 87.88 96 GLY A CA 1
ATOM 696 C C . GLY A 1 96 ? 11.409 8.104 -5.736 1.00 87.88 96 GLY A C 1
ATOM 697 O O . GLY A 1 96 ? 10.218 7.793 -5.623 1.00 87.88 96 GLY A O 1
ATOM 698 N N . ARG A 1 97 ? 12.327 7.826 -4.795 1.00 91.69 97 ARG A N 1
ATOM 699 C CA . ARG A 1 97 ? 12.056 7.159 -3.509 1.00 91.69 97 ARG A CA 1
ATOM 700 C C . ARG A 1 97 ? 10.860 7.790 -2.809 1.00 91.69 97 ARG A C 1
ATOM 702 O O . ARG A 1 97 ? 10.936 8.939 -2.375 1.00 91.69 97 ARG A O 1
ATOM 709 N N . ARG A 1 98 ? 9.792 7.023 -2.616 1.00 90.19 98 ARG A N 1
ATOM 710 C CA . ARG A 1 98 ? 8.584 7.495 -1.926 1.00 90.19 98 ARG A CA 1
ATOM 711 C C . ARG A 1 98 ? 7.924 6.383 -1.132 1.00 90.19 98 ARG A C 1
ATOM 713 O O . ARG A 1 98 ? 8.133 5.204 -1.400 1.00 90.19 98 ARG A O 1
ATOM 720 N N . LEU A 1 99 ? 7.114 6.788 -0.164 1.00 88.19 99 LEU A N 1
ATOM 721 C CA . LEU A 1 99 ? 6.202 5.906 0.546 1.00 88.19 99 LEU A CA 1
ATOM 722 C C . LEU A 1 99 ? 4.808 6.090 -0.050 1.00 88.19 99 LEU A C 1
ATOM 724 O O . LEU A 1 99 ? 4.332 7.224 -0.137 1.00 88.19 99 LEU A O 1
ATOM 728 N N . SER A 1 100 ? 4.164 5.005 -0.460 1.00 84.12 100 SER A N 1
ATOM 729 C CA . SER A 1 100 ? 2.782 5.022 -0.928 1.00 84.12 100 SER A CA 1
ATOM 730 C C . SER A 1 100 ? 1.898 4.182 -0.014 1.00 84.12 100 SER A C 1
ATOM 732 O O . SER A 1 100 ? 2.326 3.180 0.561 1.00 84.12 100 SER A O 1
ATOM 734 N N . VAL A 1 101 ? 0.651 4.622 0.139 1.00 82.88 101 VAL A N 1
ATOM 735 C CA . VAL A 1 101 ? -0.402 3.875 0.825 1.00 82.88 101 VAL A CA 1
ATOM 736 C C . VAL A 1 101 ? -1.539 3.696 -0.165 1.00 82.88 101 VAL A C 1
ATOM 738 O O . VAL A 1 101 ? -1.997 4.665 -0.772 1.00 82.88 101 VAL A O 1
ATOM 741 N N . ARG A 1 102 ? -1.984 2.454 -0.351 1.00 82.12 102 ARG A N 1
ATOM 742 C CA . ARG A 1 102 ? -3.129 2.128 -1.204 1.00 82.12 102 ARG A CA 1
ATOM 743 C C . ARG A 1 102 ? -4.195 1.472 -0.350 1.00 82.12 102 ARG A C 1
ATOM 745 O O . ARG A 1 102 ? -3.933 0.463 0.304 1.00 82.12 102 ARG A O 1
ATOM 752 N N . GLN A 1 103 ? -5.388 2.049 -0.381 1.00 79.19 103 GLN A N 1
ATOM 753 C CA . GLN A 1 103 ? -6.553 1.449 0.250 1.00 79.19 103 GLN A CA 1
ATOM 754 C C . GLN A 1 103 ? -6.998 0.262 -0.598 1.00 79.19 103 GLN A C 1
ATOM 756 O O . GLN A 1 103 ? -7.184 0.393 -1.811 1.00 79.19 103 GLN A O 1
ATOM 761 N N . GLY A 1 104 ? -7.067 -0.907 0.029 1.00 74.81 104 GLY A N 1
ATOM 762 C CA . GLY A 1 104 ? -7.587 -2.119 -0.581 1.00 74.81 104 GLY A CA 1
ATOM 763 C C . GLY A 1 104 ? -9.080 -2.269 -0.318 1.00 74.81 104 GLY A C 1
ATOM 764 O O . GLY A 1 104 ? -9.678 -1.554 0.485 1.00 74.81 104 GLY A O 1
ATOM 765 N N . GLU A 1 105 ? -9.687 -3.242 -0.984 1.00 71.44 105 GLU A N 1
ATOM 766 C CA . GLU A 1 105 ? -11.058 -3.651 -0.689 1.00 71.44 105 GLU A CA 1
ATOM 767 C C . GLU A 1 105 ? -11.099 -4.441 0.628 1.00 71.44 105 GLU A C 1
ATOM 769 O O . GLU A 1 105 ? -10.079 -4.952 1.085 1.00 71.44 105 GLU A O 1
ATOM 774 N N . THR A 1 106 ? -12.273 -4.587 1.248 1.00 78.12 106 THR A N 1
ATOM 775 C CA . THR A 1 106 ? -12.494 -5.470 2.420 1.00 78.12 106 THR A CA 1
ATOM 776 C C . THR A 1 106 ? -11.752 -5.090 3.710 1.00 78.12 106 THR A C 1
ATOM 778 O O . THR A 1 106 ? -11.524 -5.935 4.572 1.00 78.12 106 THR A O 1
ATOM 781 N N . GLY A 1 107 ? -11.408 -3.813 3.884 1.00 73.38 107 GLY A N 1
ATOM 782 C CA . GLY A 1 107 ? -10.811 -3.323 5.133 1.00 73.38 107 GLY A CA 1
ATOM 783 C C . GLY A 1 107 ? -9.324 -3.625 5.304 1.00 73.38 107 GLY A C 1
ATOM 784 O O . GLY A 1 107 ? -8.799 -3.512 6.408 1.00 73.38 107 GLY A O 1
ATOM 785 N N . VAL A 1 108 ? -8.640 -3.987 4.218 1.00 85.75 108 VAL A N 1
ATOM 786 C CA . VAL A 1 108 ? -7.177 -4.060 4.175 1.00 85.75 108 VAL A CA 1
ATOM 787 C C . VAL A 1 108 ? -6.599 -2.851 3.443 1.00 85.75 108 VAL A C 1
ATOM 789 O O . VAL A 1 108 ? -7.265 -2.219 2.622 1.00 85.75 108 VAL A O 1
ATOM 792 N N . ALA A 1 109 ? -5.343 -2.530 3.732 1.00 84.19 109 ALA A N 1
ATOM 793 C CA . ALA A 1 109 ? -4.573 -1.499 3.049 1.00 84.19 109 ALA A CA 1
ATOM 794 C C . ALA A 1 109 ? -3.120 -1.962 2.897 1.00 84.19 109 ALA A C 1
ATOM 796 O O . ALA A 1 109 ? -2.645 -2.807 3.656 1.00 84.19 109 ALA A O 1
ATOM 797 N N . SER A 1 110 ? -2.411 -1.412 1.916 1.00 88.75 110 SER A N 1
ATOM 798 C CA . SER A 1 110 ? -0.993 -1.696 1.690 1.00 88.75 110 SER A CA 1
ATOM 799 C C . SER A 1 110 ? -0.157 -0.436 1.847 1.00 88.75 110 SER A C 1
ATOM 801 O O . SER A 1 110 ? -0.546 0.623 1.356 1.00 88.75 110 SER A O 1
ATOM 803 N N . ILE A 1 111 ? 1.021 -0.585 2.446 1.00 88.56 111 ILE A N 1
ATOM 804 C CA . ILE A 1 111 ? 2.074 0.427 2.508 1.00 88.56 111 ILE A CA 1
ATOM 805 C C . ILE A 1 111 ? 3.299 -0.090 1.745 1.00 88.56 111 ILE A C 1
ATOM 807 O O . ILE A 1 111 ? 3.751 -1.210 1.984 1.00 88.56 111 ILE A O 1
ATOM 811 N N . GLU A 1 112 ? 3.824 0.699 0.810 1.00 91.56 112 GLU A N 1
ATOM 812 C CA . GLU A 1 112 ? 4.946 0.306 -0.049 1.00 91.56 112 GLU A CA 1
ATOM 813 C C . GLU A 1 112 ? 6.010 1.406 -0.101 1.00 91.56 112 GLU A C 1
ATOM 815 O O . GLU A 1 112 ? 5.707 2.594 -0.214 1.00 91.56 112 GLU A O 1
ATOM 820 N N . VAL A 1 113 ? 7.281 1.003 -0.021 1.00 91.44 113 VAL A N 1
ATOM 821 C CA . VAL A 1 113 ? 8.413 1.877 -0.346 1.00 91.44 113 VAL A CA 1
ATOM 822 C C . VAL A 1 113 ? 8.762 1.658 -1.812 1.00 91.44 113 VAL A C 1
ATOM 824 O O . VAL A 1 113 ? 9.354 0.639 -2.171 1.00 91.44 113 VAL A O 1
ATOM 827 N N . GLU A 1 114 ? 8.422 2.631 -2.646 1.00 91.62 114 GLU A N 1
ATOM 828 C CA . GLU A 1 114 ? 8.703 2.614 -4.077 1.00 91.62 114 GLU A CA 1
ATOM 829 C C . GLU A 1 114 ? 10.087 3.221 -4.348 1.00 91.62 114 GLU A C 1
ATOM 831 O O . GLU A 1 114 ? 10.518 4.161 -3.674 1.00 91.62 114 GLU A O 1
ATOM 836 N N . ASP A 1 115 ? 10.804 2.651 -5.319 1.00 90.00 115 ASP A N 1
ATOM 837 C CA . ASP A 1 115 ? 12.125 3.103 -5.782 1.00 90.00 115 ASP A CA 1
ATOM 838 C C . ASP A 1 115 ? 13.213 3.200 -4.683 1.00 90.00 115 ASP A C 1
ATOM 840 O O . ASP A 1 115 ? 14.214 3.912 -4.804 1.00 90.00 115 ASP A O 1
ATOM 844 N N . GLY A 1 116 ? 13.045 2.441 -3.593 1.00 90.75 116 GLY A N 1
ATOM 845 C CA . GLY A 1 116 ? 13.992 2.360 -2.480 1.00 90.75 116 GLY A CA 1
ATOM 846 C C . GLY A 1 116 ? 15.401 1.906 -2.905 1.00 90.75 116 GLY A C 1
ATOM 847 O O . GLY A 1 116 ? 15.532 1.058 -3.791 1.00 90.75 116 GLY A O 1
ATOM 848 N N . PRO A 1 117 ? 16.487 2.385 -2.255 1.00 92.06 117 PRO A N 1
ATOM 849 C CA . PRO A 1 117 ? 17.831 1.897 -2.544 1.00 92.06 117 PRO A CA 1
ATOM 850 C C . PRO A 1 117 ? 17.903 0.393 -2.285 1.00 92.06 117 PRO A C 1
ATOM 852 O O . PRO A 1 117 ? 17.594 -0.054 -1.176 1.00 92.06 117 PRO A O 1
ATOM 855 N N . ALA A 1 118 ? 18.304 -0.381 -3.295 1.00 91.00 118 ALA A N 1
ATOM 856 C CA . ALA A 1 118 ? 18.238 -1.842 -3.265 1.00 91.00 118 ALA A CA 1
ATOM 857 C C . ALA A 1 118 ? 18.934 -2.444 -2.032 1.00 91.00 118 ALA A C 1
ATOM 859 O O . ALA A 1 118 ? 18.415 -3.370 -1.412 1.00 91.00 118 ALA A O 1
ATOM 860 N N . GLU A 1 119 ? 20.070 -1.877 -1.627 1.00 94.44 119 GLU A N 1
ATOM 861 C CA . GLU A 1 119 ? 20.817 -2.283 -0.439 1.00 94.44 119 GLU A CA 1
ATOM 862 C C . GLU A 1 119 ? 20.022 -2.091 0.861 1.00 94.44 119 GLU A C 1
ATOM 864 O O . GLU A 1 119 ? 20.062 -2.952 1.742 1.00 94.44 119 GLU A O 1
ATOM 869 N N . LYS A 1 120 ? 19.248 -1.004 0.970 1.00 94.12 120 LYS A N 1
ATOM 870 C CA . LYS A 1 120 ? 18.432 -0.704 2.153 1.00 94.12 120 LYS A CA 1
ATOM 871 C C . LYS A 1 120 ? 17.170 -1.557 2.188 1.00 94.12 120 LYS A C 1
ATOM 873 O O . LYS A 1 120 ? 16.847 -2.103 3.238 1.00 94.12 120 LYS A O 1
ATOM 878 N N . VAL A 1 121 ? 16.496 -1.711 1.046 1.00 94.88 121 VAL A N 1
ATOM 879 C CA . VAL A 1 121 ? 15.302 -2.564 0.922 1.00 94.88 121 VAL A CA 1
ATOM 880 C C . VAL A 1 121 ? 15.655 -4.017 1.241 1.00 94.88 121 VAL A C 1
ATOM 882 O O . VAL A 1 121 ? 14.964 -4.664 2.024 1.00 94.88 121 VAL A O 1
ATOM 885 N N . ASN A 1 122 ? 16.780 -4.515 0.720 1.00 96.25 122 ASN A N 1
ATOM 886 C CA . ASN A 1 122 ? 17.245 -5.867 1.013 1.00 96.25 122 ASN A CA 1
ATOM 887 C C . ASN A 1 122 ? 17.603 -6.047 2.497 1.00 96.25 122 ASN A C 1
ATOM 889 O O . ASN A 1 122 ? 17.212 -7.039 3.106 1.00 96.25 122 ASN A O 1
ATOM 893 N N . ALA A 1 123 ? 18.303 -5.084 3.107 1.00 95.81 123 ALA A N 1
ATOM 894 C CA . ALA A 1 123 ? 18.609 -5.133 4.536 1.00 95.81 123 ALA A CA 1
ATOM 895 C C . ALA A 1 123 ? 17.338 -5.124 5.409 1.00 95.81 123 ALA A C 1
ATOM 897 O O . ALA A 1 123 ? 17.259 -5.878 6.382 1.00 95.81 123 ALA A O 1
ATOM 898 N N . ALA A 1 124 ? 16.333 -4.320 5.045 1.00 94.44 124 ALA A N 1
ATOM 899 C CA . ALA A 1 124 ? 15.038 -4.288 5.722 1.00 94.44 124 ALA A CA 1
ATOM 900 C C . ALA A 1 124 ? 14.310 -5.635 5.606 1.00 94.44 124 ALA A C 1
ATOM 902 O O . ALA A 1 124 ? 13.913 -6.201 6.624 1.00 94.44 124 ALA A O 1
ATOM 903 N N . TYR A 1 125 ? 14.220 -6.194 4.395 1.00 96.38 125 TYR A N 1
ATOM 904 C CA . TYR A 1 125 ? 13.606 -7.502 4.170 1.00 96.38 125 TYR A CA 1
ATOM 905 C C . TYR A 1 125 ? 14.311 -8.612 4.959 1.00 96.38 125 TYR A C 1
ATOM 907 O O . TYR A 1 125 ? 13.653 -9.406 5.622 1.00 96.38 125 TYR A O 1
ATOM 915 N N . LEU A 1 126 ? 15.649 -8.649 4.954 1.00 97.75 126 LEU A N 1
ATOM 916 C CA . LEU A 1 126 ? 16.420 -9.641 5.713 1.00 97.75 126 LEU A CA 1
ATOM 917 C C . LEU A 1 126 ? 16.183 -9.539 7.223 1.00 97.75 126 LEU A C 1
ATOM 919 O O . LEU A 1 126 ? 16.138 -10.564 7.905 1.00 97.75 126 LEU A O 1
ATOM 923 N N . ARG A 1 127 ? 16.021 -8.322 7.758 1.00 95.75 127 ARG A N 1
ATOM 924 C CA . ARG A 1 127 ? 15.633 -8.123 9.160 1.00 95.75 127 ARG A CA 1
ATOM 925 C C . ARG A 1 127 ? 14.241 -8.697 9.419 1.00 95.75 127 ARG A C 1
ATOM 927 O O . ARG A 1 127 ? 14.108 -9.494 10.341 1.00 95.75 127 ARG A O 1
ATOM 934 N N . ILE A 1 128 ? 13.248 -8.325 8.610 1.00 95.75 128 ILE A N 1
ATOM 935 C CA . ILE A 1 128 ? 11.859 -8.796 8.738 1.00 95.75 128 ILE A CA 1
ATOM 936 C C . ILE A 1 128 ? 11.802 -10.326 8.668 1.00 95.75 128 ILE A C 1
ATOM 938 O O . ILE A 1 128 ? 11.255 -10.968 9.559 1.00 95.75 128 ILE A O 1
ATOM 942 N N . ASP A 1 129 ? 12.434 -10.921 7.656 1.00 97.25 129 ASP A N 1
ATOM 943 C CA . ASP A 1 129 ? 12.471 -12.369 7.451 1.00 97.25 129 ASP A CA 1
ATOM 944 C C . ASP A 1 129 ? 13.107 -13.108 8.633 1.00 97.25 129 ASP A C 1
ATOM 946 O O . ASP A 1 129 ? 12.604 -14.143 9.072 1.00 97.25 129 ASP A O 1
ATOM 950 N N . ARG A 1 130 ? 14.202 -12.567 9.179 1.00 96.69 130 ARG A N 1
ATOM 951 C CA . ARG A 1 130 ? 14.868 -13.146 10.346 1.00 96.69 130 ARG A CA 1
ATOM 952 C C . ARG A 1 130 ? 13.971 -13.127 11.581 1.00 96.69 130 ARG A C 1
ATOM 954 O O . ARG A 1 130 ? 13.921 -14.137 12.275 1.00 96.69 130 ARG A O 1
ATOM 961 N N . GLU A 1 131 ? 13.305 -12.013 11.878 1.00 94.44 131 GLU A N 1
ATOM 962 C CA . GLU A 1 131 ? 12.421 -11.932 13.050 1.00 94.44 131 GLU A CA 1
ATOM 963 C C . GLU A 1 131 ? 11.162 -12.798 12.861 1.00 94.44 131 GLU A C 1
ATOM 965 O O . GLU A 1 131 ? 10.814 -13.561 13.758 1.00 94.44 131 GLU A O 1
ATOM 970 N N . ALA A 1 132 ? 10.561 -12.812 11.666 1.00 94.94 132 ALA A N 1
ATOM 971 C CA . ALA A 1 132 ? 9.421 -13.676 11.349 1.00 94.94 132 ALA A CA 1
ATOM 972 C C . ALA A 1 132 ? 9.753 -15.172 11.512 1.00 94.94 132 ALA A C 1
ATOM 974 O O . ALA A 1 132 ? 8.971 -15.934 12.080 1.00 94.94 132 ALA A O 1
ATOM 975 N N . LYS A 1 133 ? 10.946 -15.606 11.081 1.00 95.75 133 LYS A N 1
ATOM 976 C CA . LYS A 1 133 ? 11.413 -16.990 11.274 1.00 95.75 133 LYS A CA 1
ATOM 977 C C . LYS A 1 133 ? 11.573 -17.378 12.743 1.00 95.75 133 LYS A C 1
ATOM 979 O O . LYS A 1 133 ? 11.369 -18.544 13.059 1.00 95.75 133 LYS A O 1
ATOM 984 N N . LYS A 1 134 ? 11.921 -16.441 13.634 1.00 94.12 134 LYS A N 1
ATOM 985 C CA . LYS A 1 134 ? 11.997 -16.719 15.081 1.00 94.12 134 LYS A CA 1
ATOM 986 C C . LYS A 1 134 ? 10.618 -16.986 15.686 1.00 94.12 134 LYS A C 1
ATOM 988 O O . LYS A 1 134 ? 10.523 -17.776 16.617 1.00 94.12 134 LYS A O 1
ATOM 993 N N . LEU A 1 135 ? 9.574 -16.346 15.155 1.00 93.19 135 LEU A N 1
ATOM 994 C CA . LEU A 1 135 ? 8.191 -16.545 15.597 1.00 93.19 135 LEU A CA 1
ATOM 995 C C . LEU A 1 135 ? 7.597 -17.867 15.094 1.00 93.19 135 LEU A C 1
ATOM 997 O O . LEU A 1 135 ? 6.705 -18.417 15.732 1.00 93.19 135 LEU A O 1
ATOM 1001 N N . LYS A 1 136 ? 8.098 -18.405 13.973 1.00 92.88 136 LYS A N 1
ATOM 1002 C CA . LYS A 1 136 ? 7.592 -19.644 13.371 1.00 92.88 136 LYS A CA 1
ATOM 1003 C C . LYS A 1 136 ? 8.051 -20.888 14.149 1.00 92.88 136 LYS A C 1
ATOM 1005 O O . LYS A 1 136 ? 8.973 -21.590 13.739 1.00 92.88 136 LYS A O 1
ATOM 1010 N N . THR A 1 137 ? 7.392 -21.151 15.274 1.00 92.00 137 THR A N 1
ATOM 1011 C CA . THR A 1 137 ? 7.588 -22.328 16.138 1.00 92.00 137 THR A CA 1
ATOM 1012 C C . THR A 1 137 ? 6.486 -23.380 15.914 1.00 92.00 137 THR A C 1
ATOM 1014 O O . THR A 1 137 ? 5.642 -23.216 15.034 1.00 92.00 137 THR A O 1
ATOM 1017 N N . GLY A 1 138 ? 6.514 -24.496 16.656 1.00 85.31 138 GLY A N 1
ATOM 1018 C CA . GLY A 1 138 ? 5.623 -25.648 16.431 1.00 85.31 138 GLY A CA 1
ATOM 1019 C C . GLY A 1 138 ? 4.124 -25.350 16.559 1.00 85.31 138 GLY A C 1
ATOM 1020 O O . GLY A 1 138 ? 3.339 -25.917 15.803 1.00 85.31 138 GLY A O 1
ATOM 1021 N N . ASP A 1 139 ? 3.748 -24.423 17.441 1.00 91.62 139 ASP A N 1
ATOM 1022 C CA . ASP A 1 139 ? 2.346 -24.056 17.694 1.00 91.62 139 ASP A CA 1
ATOM 1023 C C . ASP A 1 139 ? 1.871 -22.874 16.826 1.00 91.62 139 ASP A C 1
ATOM 1025 O O . ASP A 1 139 ? 0.703 -22.485 16.859 1.00 91.62 139 ASP A O 1
ATOM 1029 N N . GLU A 1 140 ? 2.767 -22.282 16.031 1.00 94.19 140 GLU A N 1
ATOM 1030 C CA . GLU A 1 140 ? 2.456 -21.119 15.205 1.00 94.19 140 GLU A CA 1
ATOM 1031 C C . GLU A 1 140 ? 1.715 -21.530 13.925 1.00 94.19 140 GLU A C 1
ATOM 1033 O O . GLU A 1 140 ? 2.289 -22.115 12.995 1.00 94.19 140 GLU A O 1
ATOM 1038 N N . THR A 1 141 ? 0.435 -21.169 13.848 1.00 95.50 141 THR A N 1
ATOM 1039 C CA . THR A 1 141 ? -0.460 -21.520 12.736 1.00 95.50 141 THR A CA 1
ATOM 1040 C C . THR A 1 141 ? -0.359 -20.561 11.548 1.00 95.50 141 THR A C 1
ATOM 1042 O O . THR A 1 141 ? -0.602 -20.983 10.415 1.00 95.50 141 THR A O 1
ATOM 1045 N N . ARG A 1 142 ? 0.066 -19.306 11.757 1.00 96.12 142 ARG A N 1
ATOM 1046 C CA . ARG A 1 142 ? 0.197 -18.299 10.691 1.00 96.12 142 ARG A CA 1
ATOM 1047 C C . ARG A 1 142 ? 1.255 -18.691 9.667 1.00 96.12 142 ARG A C 1
ATOM 1049 O O . ARG A 1 142 ? 2.270 -19.320 9.990 1.00 96.12 142 ARG A O 1
ATOM 1056 N N . THR A 1 143 ? 1.051 -18.315 8.408 1.00 96.56 143 THR A N 1
ATOM 1057 C CA . THR A 1 143 ? 2.057 -18.518 7.358 1.00 96.56 143 THR A CA 1
ATOM 1058 C C . THR A 1 143 ? 3.272 -17.625 7.599 1.00 96.56 143 THR A C 1
ATOM 1060 O O . THR A 1 143 ? 3.201 -16.608 8.287 1.00 96.56 143 THR A O 1
ATOM 1063 N N . LEU A 1 144 ? 4.413 -17.983 7.008 1.00 96.19 144 LEU A N 1
ATOM 1064 C CA . LEU A 1 144 ? 5.610 -17.154 7.135 1.00 96.19 144 LEU A CA 1
ATOM 1065 C C . LEU A 1 144 ? 5.413 -15.760 6.513 1.00 96.19 144 LEU A C 1
ATOM 1067 O O . LEU A 1 144 ? 6.006 -14.801 6.991 1.00 96.19 144 LEU A O 1
ATOM 1071 N N . ASP A 1 145 ? 4.558 -15.631 5.497 1.00 97.06 145 ASP A N 1
ATOM 1072 C CA . ASP A 1 145 ? 4.225 -14.335 4.896 1.00 97.06 145 ASP A CA 1
ATOM 1073 C C . ASP A 1 145 ? 3.336 -13.479 5.804 1.00 97.06 145 ASP A C 1
ATOM 1075 O O . ASP A 1 145 ? 3.588 -12.283 5.920 1.00 97.06 145 ASP A O 1
ATOM 1079 N N . GLN A 1 146 ? 2.373 -14.083 6.514 1.00 95.88 146 GLN A N 1
ATOM 1080 C CA . GLN A 1 146 ? 1.598 -13.384 7.549 1.00 95.88 146 GLN A CA 1
ATOM 1081 C C . GLN A 1 146 ? 2.521 -12.861 8.657 1.00 95.88 146 GLN A C 1
ATOM 1083 O O . GLN A 1 146 ? 2.485 -11.681 8.979 1.00 95.88 146 GLN A O 1
ATOM 1088 N N . LEU A 1 147 ? 3.442 -13.696 9.150 1.00 95.69 147 LEU A N 1
ATOM 1089 C CA . LEU A 1 147 ? 4.412 -13.279 10.169 1.00 95.69 147 LEU A CA 1
ATOM 1090 C C . LEU A 1 147 ? 5.342 -12.159 9.685 1.00 95.69 147 LEU A C 1
ATOM 1092 O O . LEU A 1 147 ? 5.685 -11.271 10.458 1.00 95.69 147 LEU A O 1
ATOM 1096 N N . ARG A 1 148 ? 5.772 -12.183 8.416 1.00 96.88 148 ARG A N 1
ATOM 1097 C CA . ARG A 1 148 ? 6.573 -11.094 7.834 1.00 96.88 148 ARG A CA 1
ATOM 1098 C C . ARG A 1 148 ? 5.779 -9.793 7.753 1.00 96.88 148 ARG A C 1
ATOM 1100 O O . ARG A 1 148 ? 6.361 -8.744 8.008 1.00 96.88 148 ARG A O 1
ATOM 1107 N N . ALA A 1 149 ? 4.497 -9.858 7.397 1.00 95.56 149 ALA A N 1
ATOM 1108 C CA . ALA A 1 149 ? 3.624 -8.689 7.358 1.00 95.56 149 ALA A CA 1
ATOM 1109 C C . ALA A 1 149 ? 3.440 -8.088 8.760 1.00 95.56 149 ALA A C 1
ATOM 1111 O O . ALA A 1 149 ? 3.687 -6.896 8.933 1.00 95.56 149 ALA A O 1
ATOM 1112 N N . ASP A 1 150 ? 3.123 -8.921 9.755 1.00 93.31 150 ASP A N 1
ATOM 1113 C CA . ASP A 1 150 ? 2.963 -8.507 11.156 1.00 93.31 150 ASP A CA 1
ATOM 1114 C C . ASP A 1 150 ? 4.252 -7.849 11.681 1.00 93.31 150 ASP A C 1
ATOM 1116 O O . ASP A 1 150 ? 4.245 -6.698 12.109 1.00 93.31 150 ASP A O 1
ATOM 1120 N N . VAL A 1 151 ? 5.400 -8.521 11.524 1.00 93.50 151 VAL A N 1
ATOM 1121 C CA . VAL A 1 151 ? 6.716 -7.989 11.925 1.00 93.50 151 VAL A CA 1
ATOM 1122 C C . VAL A 1 151 ? 7.047 -6.679 11.212 1.00 93.50 151 VAL A C 1
ATOM 1124 O O . VAL A 1 151 ? 7.652 -5.790 11.810 1.00 93.50 151 VAL A O 1
ATOM 1127 N N . ALA A 1 152 ? 6.719 -6.550 9.925 1.00 93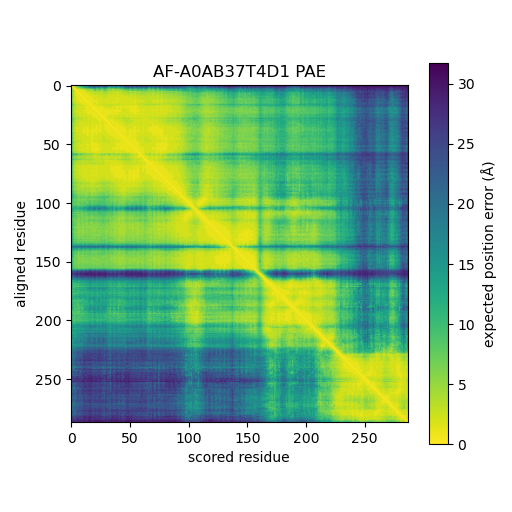.88 152 ALA A N 1
ATOM 1128 C CA . ALA A 1 152 ? 6.980 -5.320 9.188 1.00 93.88 152 ALA A CA 1
ATOM 1129 C C . ALA A 1 152 ? 6.179 -4.145 9.767 1.00 93.88 152 ALA A C 1
ATOM 1131 O O . ALA A 1 152 ? 6.754 -3.076 9.972 1.00 93.88 152 ALA A O 1
ATOM 1132 N N . LEU A 1 153 ? 4.893 -4.351 10.066 1.00 91.50 153 LEU A N 1
ATOM 1133 C CA . LEU A 1 153 ? 4.034 -3.339 10.681 1.00 91.50 153 LEU A CA 1
ATOM 1134 C C . LEU A 1 153 ? 4.501 -2.997 12.100 1.00 91.50 153 LEU A C 1
ATOM 1136 O O . LEU A 1 153 ? 4.677 -1.819 12.404 1.00 91.50 153 LEU A O 1
ATOM 1140 N N . ASP A 1 154 ? 4.822 -3.997 12.921 1.00 87.69 154 ASP A N 1
ATOM 1141 C CA . ASP A 1 154 ? 5.341 -3.792 14.278 1.00 87.69 154 ASP A CA 1
ATOM 1142 C C . ASP A 1 154 ? 6.643 -2.981 14.276 1.00 87.69 154 ASP A C 1
ATOM 1144 O O . ASP A 1 154 ? 6.843 -2.097 15.107 1.00 87.69 154 ASP A O 1
ATOM 1148 N N . LEU A 1 155 ? 7.545 -3.239 13.323 1.00 88.19 155 LEU A N 1
ATOM 1149 C CA . LEU A 1 155 ? 8.793 -2.483 13.187 1.00 88.19 155 LEU A CA 1
ATOM 1150 C C . LEU A 1 155 ? 8.572 -1.037 12.727 1.00 88.19 155 LEU A C 1
ATOM 1152 O O . LEU A 1 155 ? 9.364 -0.168 13.099 1.00 88.19 155 LEU A O 1
ATOM 1156 N N . LEU A 1 156 ? 7.542 -0.784 11.914 1.00 87.00 156 LEU A N 1
ATOM 1157 C CA . LEU A 1 156 ? 7.157 0.566 11.498 1.00 87.00 156 LEU A CA 1
ATOM 1158 C C . LEU A 1 156 ? 6.503 1.342 12.649 1.00 87.00 156 LEU A C 1
ATOM 1160 O O . LEU A 1 156 ? 6.769 2.532 12.792 1.00 87.00 156 LEU A O 1
ATOM 1164 N N . LEU A 1 157 ? 5.707 0.669 13.484 1.00 82.44 157 LEU A N 1
ATOM 1165 C CA . LEU A 1 157 ? 5.024 1.262 14.640 1.00 82.44 157 LEU A CA 1
ATOM 1166 C C . LEU A 1 157 ? 5.934 1.407 15.875 1.00 82.44 157 LEU A C 1
ATOM 1168 O O . LEU A 1 157 ? 5.742 2.315 16.679 1.00 82.44 157 LEU A O 1
ATOM 1172 N N . GLY A 1 158 ? 6.927 0.526 16.030 1.00 73.50 158 GLY A N 1
ATOM 1173 C CA . GLY A 1 158 ? 7.764 0.388 17.229 1.00 73.50 158 GLY A CA 1
ATOM 1174 C C . GLY A 1 158 ? 9.216 0.869 17.098 1.00 73.50 158 GLY A C 1
ATOM 1175 O O . GLY A 1 158 ? 10.081 0.401 17.840 1.00 73.50 158 GLY A O 1
ATOM 1176 N N . GLY A 1 159 ? 9.539 1.739 16.133 1.00 62.66 159 GLY A N 1
ATOM 1177 C CA . GLY A 1 159 ? 10.910 2.215 15.891 1.00 62.66 159 GLY A CA 1
ATOM 1178 C C . GLY A 1 159 ? 11.598 2.863 17.111 1.00 62.66 159 GLY A C 1
ATOM 1179 O O . GLY A 1 159 ? 10.949 3.365 18.025 1.00 62.66 159 GLY A O 1
ATOM 1180 N N . GLN A 1 160 ? 12.942 2.897 17.124 1.00 55.50 160 GLN A N 1
ATOM 1181 C CA . GLN A 1 160 ? 13.725 3.669 18.107 1.00 55.50 160 GLN A CA 1
ATOM 1182 C C . GLN A 1 160 ? 13.495 5.177 17.884 1.00 55.50 160 GLN A C 1
ATOM 1184 O O . GLN A 1 160 ? 14.280 5.828 17.199 1.00 55.50 160 GLN A O 1
ATOM 1189 N N . GLY A 1 161 ? 12.392 5.718 18.406 1.00 46.88 161 GLY A N 1
ATOM 1190 C CA . GLY A 1 161 ? 12.018 7.118 18.186 1.00 46.88 161 GLY A CA 1
ATOM 1191 C C . GLY A 1 161 ? 10.768 7.636 18.905 1.00 46.88 161 GLY A C 1
ATOM 1192 O O . GLY A 1 161 ? 10.559 8.843 18.879 1.00 46.88 161 GLY A O 1
ATOM 1193 N N . GLY A 1 162 ? 9.970 6.806 19.583 1.00 47.34 162 GLY A N 1
ATOM 1194 C CA . GLY A 1 162 ? 8.776 7.297 20.277 1.00 47.34 162 GLY A CA 1
ATOM 1195 C C . GLY A 1 162 ? 8.019 6.211 21.030 1.00 47.34 162 GLY A C 1
ATOM 1196 O O . GLY A 1 162 ? 8.276 5.022 20.852 1.00 47.34 162 GLY A O 1
ATOM 1197 N N . ALA A 1 163 ? 7.102 6.633 21.905 1.00 54.94 163 ALA A N 1
ATOM 1198 C CA . ALA A 1 163 ? 6.033 5.761 22.384 1.00 54.94 163 ALA A CA 1
ATOM 1199 C C . ALA A 1 163 ? 5.248 5.223 21.174 1.00 54.94 163 ALA A C 1
ATOM 1201 O O . ALA A 1 163 ? 5.221 5.891 20.146 1.00 54.94 163 ALA A O 1
ATOM 1202 N N . SER A 1 164 ? 4.618 4.047 21.295 1.00 60.59 164 SER A N 1
ATOM 1203 C CA . SER A 1 164 ? 3.732 3.506 20.251 1.00 60.59 164 SER A CA 1
ATOM 1204 C C . SER A 1 164 ? 2.846 4.616 19.685 1.00 60.59 164 SER A C 1
ATOM 1206 O O . SER A 1 164 ? 2.112 5.258 20.445 1.00 60.59 164 SER A O 1
ATOM 1208 N N . GLU A 1 165 ? 2.938 4.853 18.378 1.00 67.69 165 GLU A N 1
ATOM 1209 C CA . GLU A 1 165 ? 2.159 5.903 17.729 1.00 67.69 165 GLU A CA 1
ATOM 1210 C C . GLU A 1 165 ? 0.669 5.567 17.836 1.00 67.69 165 GLU A C 1
ATOM 1212 O O . GLU A 1 165 ? 0.251 4.427 17.617 1.00 67.69 165 GLU A O 1
ATOM 1217 N N . ARG A 1 166 ? -0.137 6.561 18.215 1.00 70.12 166 ARG A N 1
ATOM 1218 C CA . ARG A 1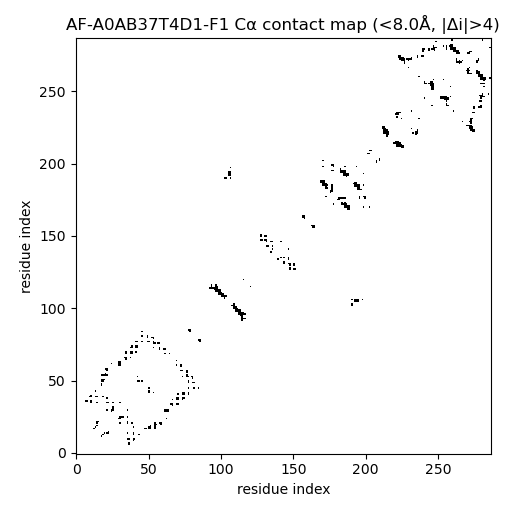 166 ? -1.598 6.442 18.260 1.00 70.12 166 ARG A CA 1
ATOM 1219 C C . ARG A 1 166 ? -2.175 7.087 17.011 1.00 70.12 166 ARG A C 1
ATOM 1221 O O . ARG A 1 166 ? -1.784 8.196 16.659 1.00 70.12 166 ARG A O 1
ATOM 1228 N N . ALA A 1 167 ? -3.120 6.408 16.371 1.00 74.81 167 ALA A N 1
ATOM 1229 C CA . ALA A 1 167 ? -3.847 6.939 15.227 1.00 74.81 167 ALA A CA 1
ATOM 1230 C C . ALA A 1 167 ? -5.295 7.244 15.615 1.00 74.81 167 ALA A C 1
ATOM 1232 O O . ALA A 1 167 ? -5.966 6.412 16.228 1.00 74.81 167 ALA A O 1
ATOM 1233 N N . ASP A 1 168 ? -5.779 8.417 15.211 1.00 78.56 168 ASP A N 1
ATOM 1234 C CA . ASP A 1 168 ? -7.201 8.736 15.265 1.00 78.56 168 ASP A CA 1
ATOM 1235 C C . ASP A 1 168 ? -7.886 8.146 14.027 1.00 78.56 168 ASP A C 1
ATOM 1237 O O . ASP A 1 168 ? -7.582 8.516 12.891 1.00 78.56 168 ASP A O 1
ATOM 1241 N N . VAL A 1 169 ? -8.823 7.226 14.253 1.00 80.69 169 VAL A N 1
ATOM 1242 C CA . VAL A 1 169 ? -9.628 6.596 13.201 1.00 80.69 169 VAL A CA 1
ATOM 1243 C C . VAL A 1 169 ? -11.077 7.037 13.358 1.00 80.69 169 VAL A C 1
ATOM 1245 O O . VAL A 1 169 ? -11.681 6.857 14.415 1.00 80.69 169 VAL A O 1
ATOM 1248 N N . PHE A 1 170 ? -11.653 7.586 12.290 1.00 83.88 170 PHE A N 1
ATOM 1249 C CA . PHE A 1 170 ? -13.065 7.957 12.247 1.00 83.88 170 PHE A CA 1
ATOM 1250 C C . PHE A 1 170 ? -13.869 6.828 11.610 1.00 83.88 170 PHE A C 1
ATOM 1252 O O . PHE A 1 170 ? -13.729 6.560 10.415 1.00 83.88 170 PHE A O 1
ATOM 1259 N N . LEU A 1 171 ? -14.695 6.178 12.428 1.00 87.44 171 LEU A N 1
ATOM 1260 C CA . LEU A 1 171 ? -15.646 5.154 12.013 1.00 87.44 171 LEU A CA 1
ATOM 1261 C C . LEU A 1 171 ? -17.066 5.715 12.065 1.00 87.44 171 LEU A C 1
ATOM 1263 O O . LEU A 1 171 ? -17.504 6.214 13.101 1.00 87.44 171 LEU A O 1
ATOM 1267 N N . TYR A 1 172 ? -17.786 5.580 10.960 1.00 88.25 172 TYR A N 1
ATOM 1268 C CA . TYR A 1 172 ? -19.192 5.922 10.817 1.00 88.25 172 TYR A CA 1
ATOM 1269 C C . TYR A 1 172 ? -19.986 4.624 10.741 1.00 88.25 172 TYR A C 1
ATOM 1271 O O . TYR A 1 172 ? -19.819 3.834 9.818 1.00 88.25 172 TYR A O 1
ATOM 1279 N N . MET A 1 173 ? -20.828 4.374 11.733 1.00 91.56 173 MET A N 1
ATOM 1280 C CA . MET A 1 173 ? -21.748 3.242 11.745 1.00 91.56 173 MET A CA 1
ATOM 1281 C C . MET A 1 173 ? -22.945 3.594 12.612 1.00 91.56 173 MET A C 1
ATOM 1283 O O . MET A 1 173 ? -22.832 4.417 13.527 1.00 91.56 173 MET A O 1
ATOM 1287 N N . ASP A 1 174 ? -24.089 2.981 12.338 1.00 89.00 174 ASP A N 1
ATOM 1288 C CA . ASP A 1 174 ? -25.239 3.138 13.211 1.00 89.00 174 ASP A CA 1
ATOM 1289 C C . ASP A 1 174 ? -25.029 2.396 14.546 1.00 89.00 174 ASP A C 1
ATOM 1291 O O . ASP A 1 174 ? -24.170 1.519 14.701 1.00 89.00 174 ASP A O 1
ATOM 1295 N N . LEU A 1 175 ? -25.827 2.776 15.544 1.00 89.25 175 LEU A N 1
ATOM 1296 C CA . LEU A 1 175 ? -25.726 2.213 16.886 1.00 89.25 175 LEU A CA 1
ATOM 1297 C C . LEU A 1 175 ? -26.061 0.714 16.919 1.00 89.25 175 LEU A C 1
ATOM 1299 O O . LEU A 1 175 ? -25.447 -0.015 17.696 1.00 89.25 175 LEU A O 1
ATOM 1303 N N . PHE A 1 176 ? -27.005 0.240 16.103 1.00 93.69 176 PHE A N 1
ATOM 1304 C CA . PHE A 1 176 ? -27.345 -1.180 16.040 1.00 93.69 176 PHE A CA 1
ATOM 1305 C C . PHE A 1 176 ? -26.166 -1.989 15.488 1.00 93.69 176 PHE A C 1
ATOM 1307 O O . PHE A 1 176 ? -25.867 -3.048 16.044 1.00 93.69 176 PHE A O 1
ATOM 1314 N N . THR A 1 177 ? -25.421 -1.447 14.518 1.00 93.94 177 THR A N 1
ATOM 1315 C CA . THR A 1 177 ? -24.246 -2.111 13.927 1.00 93.94 177 THR A CA 1
ATOM 1316 C C . THR A 1 177 ? -23.148 -2.256 14.966 1.00 93.94 177 THR A C 1
ATOM 1318 O O . THR A 1 177 ? -22.573 -3.338 15.134 1.00 93.94 177 THR A O 1
ATOM 1321 N N . TYR A 1 178 ? -22.901 -1.186 15.726 1.00 92.50 178 TYR A N 1
ATOM 1322 C CA . TYR A 1 178 ? -21.955 -1.198 16.837 1.00 92.50 178 TYR A CA 1
ATOM 1323 C C . TYR A 1 178 ? -22.357 -2.202 17.931 1.00 92.50 178 TYR A C 1
ATOM 1325 O O . TYR A 1 178 ? -21.518 -2.968 18.403 1.00 92.50 178 TYR A O 1
ATOM 1333 N N . LEU A 1 179 ? -23.642 -2.242 18.303 1.00 93.62 179 LEU A N 1
ATOM 1334 C CA . LEU A 1 179 ? -24.174 -3.150 19.327 1.00 93.62 179 LEU A CA 1
ATOM 1335 C C . LEU A 1 179 ? -24.320 -4.609 18.854 1.00 93.62 179 LEU A C 1
ATOM 1337 O O . LEU A 1 179 ? -24.668 -5.470 19.661 1.00 93.62 179 LEU A O 1
ATOM 1341 N N . GLY A 1 180 ? -24.067 -4.901 17.573 1.00 94.69 180 GLY A N 1
ATOM 1342 C CA . GLY A 1 180 ? -24.245 -6.238 16.994 1.00 94.69 180 GLY A CA 1
ATOM 1343 C C . GLY A 1 180 ? -25.713 -6.650 16.838 1.00 94.69 180 GLY A C 1
ATOM 1344 O O . GLY A 1 180 ? -26.026 -7.836 16.870 1.00 94.69 180 GLY A O 1
ATOM 1345 N N . LEU A 1 181 ? -26.614 -5.672 16.718 1.00 96.00 181 LEU A N 1
ATOM 1346 C CA . LEU A 1 181 ? -28.055 -5.867 16.533 1.00 96.00 181 LEU A CA 1
ATOM 1347 C C . LEU A 1 181 ? -28.457 -5.926 15.046 1.00 96.00 181 LEU A C 1
ATOM 1349 O O . LEU A 1 181 ? -29.546 -6.399 14.728 1.00 96.00 181 LEU A O 1
ATOM 1353 N N . ASN A 1 182 ? -27.575 -5.488 14.149 1.00 95.56 182 ASN A N 1
ATOM 1354 C CA . ASN A 1 182 ? -27.606 -5.704 12.700 1.00 95.56 182 ASN A CA 1
ATOM 1355 C C . ASN A 1 182 ? -26.152 -5.813 12.175 1.00 95.56 182 ASN A C 1
ATOM 1357 O O . ASN A 1 182 ? -25.177 -5.717 12.932 1.00 95.56 182 ASN A O 1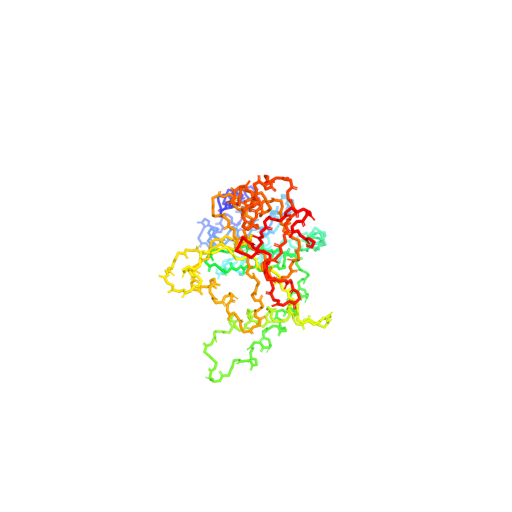
ATOM 1361 N N . ASP A 1 183 ? -26.022 -6.033 10.867 1.00 95.81 183 ASP A N 1
ATOM 1362 C CA . ASP A 1 183 ? -24.741 -6.116 10.158 1.00 95.81 183 ASP A CA 1
ATOM 1363 C C . ASP A 1 183 ? -24.700 -5.142 8.970 1.00 95.81 183 ASP A C 1
ATOM 1365 O O . ASP A 1 183 ? -24.160 -5.460 7.906 1.00 95.81 183 ASP A O 1
ATOM 1369 N N . ASP A 1 184 ? -25.278 -3.950 9.147 1.00 94.44 184 ASP A N 1
ATOM 1370 C CA . ASP A 1 184 ? -25.143 -2.888 8.154 1.00 94.44 184 ASP A CA 1
ATOM 1371 C C . ASP A 1 184 ? -23.660 -2.467 8.052 1.00 94.44 184 ASP A C 1
ATOM 1373 O O . ASP A 1 184 ? -22.903 -2.545 9.028 1.00 94.44 184 ASP A O 1
ATOM 1377 N N . PRO A 1 185 ? -23.172 -2.094 6.856 1.00 92.44 185 PRO A N 1
ATOM 1378 C CA . PRO A 1 185 ? -21.772 -1.741 6.681 1.00 92.44 185 PRO A CA 1
ATOM 1379 C C . PRO A 1 185 ? -21.433 -0.451 7.433 1.00 92.44 185 PRO A C 1
ATOM 1381 O O . PRO A 1 185 ? -22.214 0.498 7.468 1.00 92.44 185 PRO A O 1
ATOM 1384 N N . ALA A 1 186 ? -20.221 -0.400 7.977 1.00 91.44 186 ALA A N 1
ATOM 1385 C CA . ALA A 1 186 ? -19.637 0.832 8.491 1.00 91.44 186 ALA A CA 1
ATOM 1386 C C . ALA A 1 186 ? -18.823 1.530 7.395 1.00 91.44 186 ALA A C 1
ATOM 1388 O O . ALA A 1 186 ? -18.439 0.906 6.410 1.00 91.44 186 ALA A O 1
ATOM 1389 N N . GLU A 1 187 ? -18.473 2.792 7.597 1.00 88.19 187 GLU A N 1
ATOM 1390 C CA . GLU A 1 187 ? -17.515 3.527 6.775 1.00 88.19 187 GLU A CA 1
ATOM 1391 C C . GLU A 1 187 ? -16.339 4.001 7.637 1.00 88.19 187 GLU A C 1
ATOM 1393 O O . GLU A 1 187 ? -16.520 4.477 8.756 1.00 88.19 187 GLU A O 1
ATOM 1398 N N . MET A 1 188 ? -15.117 3.880 7.125 1.00 84.81 188 MET A N 1
ATOM 1399 C CA . MET A 1 188 ? -13.918 4.466 7.716 1.00 84.81 188 MET A CA 1
ATOM 1400 C C . MET A 1 188 ? -13.426 5.616 6.841 1.00 84.81 188 MET A C 1
ATOM 1402 O O . MET A 1 188 ? -13.186 5.436 5.643 1.00 84.81 188 MET A O 1
ATOM 1406 N N . ALA A 1 189 ? -13.215 6.784 7.454 1.00 78.38 189 ALA A N 1
ATOM 1407 C CA . ALA A 1 189 ? -12.723 7.964 6.749 1.00 78.38 189 ALA A CA 1
ATOM 1408 C C . ALA A 1 189 ? -11.432 7.660 5.972 1.00 78.38 189 ALA A C 1
ATOM 1410 O O . ALA A 1 189 ? -10.445 7.185 6.533 1.00 78.38 189 ALA A O 1
ATOM 1411 N N . GLY A 1 190 ? -11.437 7.959 4.672 1.00 73.12 190 GLY A N 1
ATOM 1412 C CA . GLY A 1 190 ? -10.278 7.774 3.797 1.00 73.12 190 GLY A CA 1
ATOM 1413 C C . GLY A 1 190 ? -10.009 6.332 3.353 1.00 73.12 190 GLY A C 1
ATOM 1414 O O . GLY A 1 190 ? -9.130 6.146 2.517 1.00 73.12 190 GLY A O 1
ATOM 1415 N N . HIS A 1 191 ? -10.752 5.340 3.857 1.00 78.31 191 HIS A N 1
ATOM 1416 C CA . HIS A 1 191 ? -10.696 3.942 3.404 1.00 78.31 191 HIS A CA 1
ATOM 1417 C C . HIS A 1 191 ? -11.947 3.570 2.596 1.00 78.31 191 HIS A C 1
ATOM 1419 O O . HIS A 1 191 ? -11.826 3.100 1.465 1.00 78.31 191 HIS A O 1
ATOM 1425 N N . GLY A 1 192 ? -13.135 3.861 3.133 1.00 82.00 192 GLY A N 1
ATOM 1426 C CA . GLY A 1 192 ? -14.424 3.482 2.554 1.00 82.00 192 GLY A CA 1
ATOM 1427 C C . GLY A 1 192 ? -15.183 2.487 3.433 1.00 82.00 192 GLY A C 1
ATOM 1428 O O . GLY A 1 192 ? -15.058 2.506 4.657 1.00 82.00 192 GLY A O 1
ATOM 1429 N N . HIS A 1 193 ? -16.007 1.638 2.816 1.00 88.62 193 HIS A N 1
ATOM 1430 C CA . HIS A 1 193 ? -16.913 0.753 3.548 1.00 88.62 193 HIS A CA 1
ATOM 1431 C C . HIS A 1 193 ? -16.201 -0.475 4.130 1.00 88.62 193 HIS A C 1
ATOM 1433 O O . HIS A 1 193 ? -15.416 -1.148 3.457 1.00 88.62 193 HIS A O 1
ATOM 1439 N N . LEU A 1 194 ? -16.551 -0.805 5.370 1.00 89.75 194 LEU A N 1
ATOM 1440 C CA . LEU A 1 194 ? -16.069 -1.947 6.129 1.00 89.75 194 LEU A CA 1
ATOM 1441 C C . LEU A 1 194 ? -17.229 -2.883 6.487 1.00 89.75 194 LEU A C 1
ATOM 1443 O O . LEU A 1 194 ? -18.311 -2.416 6.854 1.00 89.75 194 LEU A O 1
ATOM 1447 N N . PRO A 1 195 ? -17.002 -4.208 6.481 1.00 93.62 195 PRO A N 1
ATOM 1448 C CA . PRO A 1 195 ? -17.930 -5.141 7.103 1.00 93.62 195 PRO A CA 1
ATOM 1449 C C . PRO A 1 195 ? -18.132 -4.813 8.589 1.00 93.62 195 PRO A C 1
ATOM 1451 O O . PRO A 1 195 ? -17.166 -4.516 9.300 1.00 93.62 195 PRO A O 1
ATOM 1454 N N . ALA A 1 196 ? -19.367 -4.955 9.072 1.00 94.44 196 ALA A N 1
ATOM 1455 C CA . ALA A 1 196 ? -19.763 -4.663 10.450 1.00 94.44 196 ALA A CA 1
ATOM 1456 C C . ALA A 1 196 ? -18.840 -5.313 11.500 1.00 94.44 196 ALA A C 1
ATOM 1458 O O . ALA A 1 196 ? -18.401 -4.668 12.452 1.00 94.44 196 ALA A O 1
ATOM 1459 N N . ALA A 1 197 ? -18.470 -6.580 11.289 1.00 94.38 197 ALA A N 1
A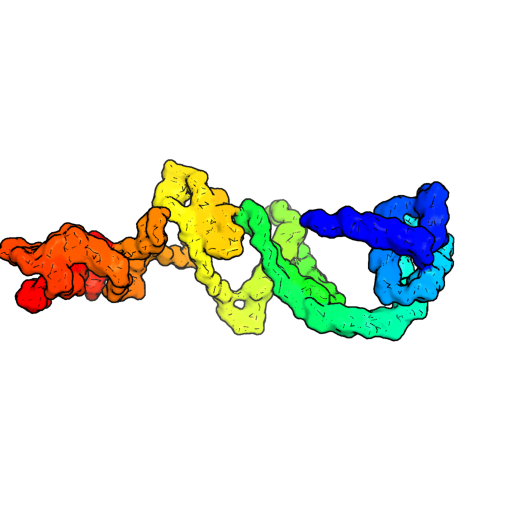TOM 1460 C CA . ALA A 1 197 ? -17.591 -7.321 12.191 1.00 94.38 197 ALA A CA 1
ATOM 1461 C C . ALA A 1 197 ? -16.194 -6.692 12.335 1.00 94.38 197 ALA A C 1
ATOM 1463 O O . ALA A 1 197 ? -15.665 -6.629 13.445 1.00 94.38 197 ALA A O 1
ATOM 1464 N N . LEU A 1 198 ? -15.610 -6.198 11.239 1.00 93.81 198 LEU A N 1
ATOM 1465 C CA . LEU A 1 198 ? -14.305 -5.536 11.271 1.00 93.81 198 LEU A CA 1
ATOM 1466 C C . LEU A 1 198 ? -14.405 -4.167 11.944 1.00 93.81 198 LEU A C 1
ATOM 1468 O O . LEU A 1 198 ? -13.558 -3.811 12.757 1.00 93.81 198 LEU A O 1
ATOM 1472 N N . ALA A 1 199 ? -15.464 -3.421 11.647 1.00 92.88 199 ALA A N 1
ATOM 1473 C CA . ALA A 1 199 ? -15.692 -2.120 12.255 1.00 92.88 199 ALA A CA 1
ATOM 1474 C C . ALA A 1 199 ? -15.852 -2.232 13.783 1.00 92.88 199 ALA A C 1
ATOM 1476 O O . ALA A 1 199 ? -15.225 -1.475 14.526 1.00 92.88 199 ALA A O 1
ATOM 1477 N N . ARG A 1 200 ? -16.600 -3.243 14.254 1.00 93.88 200 ARG A N 1
ATOM 1478 C CA . ARG A 1 200 ? -16.687 -3.598 15.679 1.00 93.88 200 ARG A CA 1
ATOM 1479 C C . ARG A 1 200 ? -15.325 -3.980 16.248 1.00 93.88 200 ARG A C 1
ATOM 1481 O O . ARG A 1 200 ? -14.947 -3.443 17.278 1.00 93.88 200 ARG A O 1
ATOM 1488 N N . HIS A 1 201 ? -14.568 -4.839 15.563 1.00 92.44 201 HIS A N 1
ATOM 1489 C CA . HIS A 1 201 ? -13.235 -5.247 16.011 1.00 92.44 201 HIS A CA 1
ATOM 1490 C C . HIS A 1 201 ? -12.291 -4.054 16.228 1.00 92.44 201 HIS A C 1
ATOM 1492 O O . HIS A 1 201 ? -11.606 -4.002 17.246 1.00 92.44 201 HIS A O 1
ATOM 1498 N N . ILE A 1 202 ? -12.296 -3.076 15.318 1.00 90.25 202 ILE A N 1
ATOM 1499 C CA . ILE A 1 202 ? -11.500 -1.848 15.454 1.00 90.25 202 ILE A CA 1
ATOM 1500 C C . ILE A 1 202 ? -11.996 -1.019 16.648 1.00 90.25 202 ILE A C 1
ATOM 1502 O O . ILE A 1 202 ? -11.197 -0.600 17.488 1.00 90.25 202 ILE A O 1
ATOM 1506 N N . ALA A 1 203 ? -13.313 -0.810 16.747 1.00 89.75 203 ALA A N 1
ATOM 1507 C CA . ALA A 1 203 ? -13.932 -0.006 17.800 1.00 89.75 203 ALA A CA 1
ATOM 1508 C C . ALA A 1 203 ? -13.769 -0.606 19.209 1.00 89.75 203 ALA A C 1
ATOM 1510 O O . ALA A 1 203 ? -13.711 0.142 20.184 1.00 89.75 203 ALA A O 1
ATOM 1511 N N . THR A 1 204 ? -13.677 -1.935 19.322 1.00 88.75 204 THR A N 1
ATOM 1512 C CA . THR A 1 204 ? -13.524 -2.670 20.589 1.00 88.75 204 THR A CA 1
ATOM 1513 C C . THR A 1 204 ? -12.128 -3.271 20.764 1.00 88.75 204 THR A C 1
ATOM 1515 O O . THR A 1 204 ? -11.965 -4.231 21.520 1.00 88.75 204 THR A O 1
ATOM 1518 N N . GLY A 1 205 ? -11.131 -2.768 20.031 1.00 86.44 205 GLY A N 1
ATOM 1519 C CA . GLY A 1 205 ? -9.751 -3.234 20.141 1.00 86.44 205 GLY A CA 1
ATOM 1520 C C . GLY A 1 205 ? -9.210 -3.073 21.571 1.00 86.44 205 GLY A C 1
ATOM 1521 O O . GLY A 1 205 ? -9.578 -2.118 22.256 1.00 86.44 205 GLY A O 1
ATOM 1522 N N . PRO A 1 206 ? -8.336 -3.981 22.048 1.00 81.75 206 PRO A N 1
ATOM 1523 C CA . PRO A 1 206 ? -7.838 -3.963 23.429 1.00 81.75 206 PRO A CA 1
ATOM 1524 C C . PRO A 1 206 ? -7.070 -2.679 23.786 1.00 81.75 206 PRO A C 1
ATOM 1526 O O . PRO A 1 206 ? -7.116 -2.248 24.935 1.00 81.75 206 PRO A O 1
ATOM 1529 N N . ASP A 1 207 ? -6.433 -2.046 22.796 1.00 81.19 207 ASP A N 1
ATOM 1530 C CA . ASP A 1 207 ? -5.699 -0.781 22.935 1.00 81.19 207 ASP A CA 1
ATOM 1531 C C . ASP A 1 207 ? -6.462 0.426 22.344 1.00 81.19 207 ASP A C 1
ATOM 1533 O O . ASP A 1 207 ? -5.894 1.506 22.156 1.00 81.19 207 ASP A O 1
ATOM 1537 N N . THR A 1 208 ? -7.759 0.268 22.052 1.00 83.94 208 THR A N 1
ATOM 1538 C CA . THR A 1 208 ? -8.606 1.320 21.471 1.00 83.94 208 THR A CA 1
ATOM 1539 C C . THR A 1 208 ? -9.282 2.145 22.565 1.00 83.94 208 THR A C 1
ATOM 1541 O O . THR A 1 208 ? -9.986 1.623 23.427 1.00 83.94 208 THR A O 1
ATOM 1544 N N . VAL A 1 209 ? -9.143 3.472 22.490 1.00 83.94 209 VAL A N 1
ATOM 1545 C CA . VAL A 1 209 ? -9.955 4.408 23.282 1.00 83.94 209 VAL A CA 1
ATOM 1546 C C . VAL A 1 209 ? -11.101 4.918 22.416 1.00 83.94 209 VAL A C 1
ATOM 1548 O O . VAL A 1 209 ? -10.886 5.686 21.481 1.00 83.94 209 VAL A O 1
ATOM 1551 N N . LEU A 1 210 ? -12.330 4.505 22.731 1.00 83.12 210 LEU A N 1
ATOM 1552 C CA . LEU A 1 210 ? -13.508 4.921 21.975 1.00 83.12 210 LEU A CA 1
ATOM 1553 C C . LEU A 1 210 ? -13.986 6.311 22.410 1.00 83.12 210 LEU A C 1
ATOM 1555 O O . LEU A 1 210 ? -14.344 6.525 23.570 1.00 83.12 210 LEU A O 1
ATOM 1559 N N . ARG A 1 211 ? -14.089 7.234 21.449 1.00 79.56 211 ARG A N 1
ATOM 1560 C CA . ARG A 1 211 ? -14.778 8.516 21.623 1.00 79.56 211 ARG A CA 1
ATOM 1561 C C . ARG A 1 211 ? -16.029 8.559 20.755 1.00 79.56 211 ARG A C 1
ATOM 1563 O O . ARG A 1 211 ? -15.945 8.589 19.532 1.00 79.56 211 ARG A O 1
ATOM 1570 N N . ARG A 1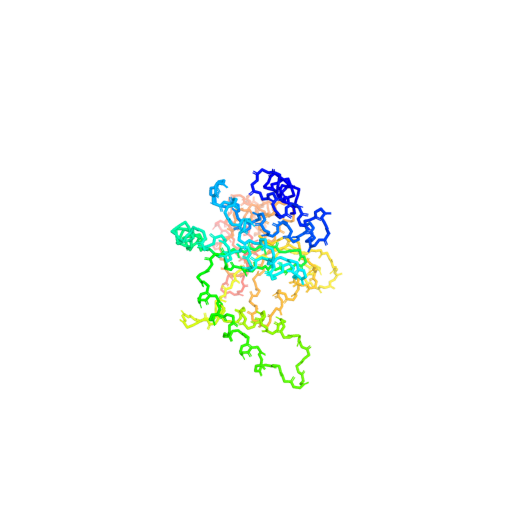 212 ? -17.197 8.590 21.399 1.00 82.69 212 ARG A N 1
ATOM 1571 C CA . ARG A 1 212 ? -18.496 8.623 20.716 1.00 82.69 212 ARG A CA 1
ATOM 1572 C C . ARG A 1 212 ? -18.851 10.044 20.276 1.00 82.69 212 ARG A C 1
ATOM 1574 O O . ARG A 1 212 ? -18.823 10.966 21.088 1.00 82.69 212 ARG A O 1
ATOM 1581 N N . ILE A 1 213 ? -19.245 10.186 19.014 1.00 77.88 213 ILE A N 1
ATOM 1582 C CA . ILE A 1 213 ? -19.868 11.388 18.450 1.00 77.88 213 ILE A CA 1
ATOM 1583 C C . ILE A 1 213 ? -21.164 10.931 17.778 1.00 77.88 213 ILE A C 1
ATOM 1585 O O . ILE A 1 213 ? -21.117 10.038 16.938 1.00 77.88 213 ILE A O 1
ATOM 1589 N N . ILE A 1 214 ? -22.313 11.502 18.154 1.00 81.38 214 ILE A N 1
ATOM 1590 C CA . ILE A 1 214 ? -23.572 11.251 17.430 1.00 81.38 214 ILE A CA 1
ATOM 1591 C C . ILE A 1 214 ? -23.758 12.363 16.418 1.00 81.38 214 ILE A C 1
ATOM 1593 O O . ILE A 1 214 ? -23.668 13.541 16.768 1.00 81.38 214 ILE A O 1
ATOM 1597 N N . THR A 1 215 ? -24.071 11.981 15.188 1.00 79.94 215 THR A N 1
ATOM 1598 C CA . THR A 1 215 ? -24.472 12.893 14.124 1.00 79.94 215 THR A CA 1
ATOM 1599 C C . THR A 1 215 ? -25.886 12.579 13.657 1.00 79.94 215 THR A C 1
ATOM 1601 O O . THR A 1 215 ? -26.341 11.439 13.735 1.00 79.94 215 THR A O 1
ATOM 1604 N N . ASP A 1 216 ? -26.574 13.590 13.144 1.00 80.50 216 ASP A N 1
ATOM 1605 C CA . ASP A 1 216 ? -27.776 13.402 12.350 1.00 80.50 216 ASP A CA 1
ATOM 1606 C C . ASP A 1 216 ? -27.394 12.687 11.039 1.00 80.50 216 ASP A C 1
ATOM 1608 O O . ASP A 1 216 ? -26.502 13.165 10.330 1.00 80.50 216 ASP A O 1
ATOM 1612 N N . PRO A 1 217 ? -28.019 11.545 10.705 1.00 74.12 217 PRO A N 1
ATOM 1613 C CA . PRO A 1 217 ? -27.606 10.731 9.564 1.00 74.12 217 PRO A CA 1
ATOM 1614 C C . PRO A 1 217 ? -27.913 11.374 8.203 1.00 74.12 217 PRO A C 1
ATOM 1616 O O . PRO A 1 217 ? -27.345 10.951 7.202 1.00 74.12 217 PRO A O 1
ATOM 1619 N N . LEU A 1 218 ? -28.795 12.380 8.140 1.00 77.31 218 LEU A N 1
ATOM 1620 C CA . LEU A 1 218 ? -29.176 13.038 6.885 1.00 77.31 218 LEU A CA 1
ATOM 1621 C C . LEU A 1 218 ? -28.288 14.246 6.564 1.00 77.31 218 LEU A C 1
ATOM 1623 O O . LEU A 1 218 ? -27.943 14.475 5.408 1.00 77.31 218 LEU A O 1
ATOM 1627 N N . SER A 1 219 ? -27.932 15.029 7.579 1.00 78.94 219 SER A N 1
ATOM 1628 C CA . SER A 1 219 ? -27.187 16.286 7.441 1.00 78.94 219 SER A CA 1
ATOM 1629 C C . SER A 1 219 ? -25.720 16.186 7.865 1.00 78.94 219 SER A C 1
ATOM 1631 O O . SER A 1 219 ? -24.938 17.086 7.563 1.00 78.94 219 SER A O 1
ATOM 1633 N N . GLY A 1 220 ? -25.336 15.134 8.598 1.00 71.69 220 GLY A N 1
ATOM 1634 C CA . GLY A 1 220 ? -24.013 15.006 9.219 1.00 71.69 220 GLY A CA 1
ATOM 1635 C C . GLY A 1 220 ? -23.791 15.959 10.400 1.00 71.69 220 GLY A C 1
ATOM 1636 O O . GLY A 1 220 ? -22.687 16.039 10.943 1.00 71.69 220 GLY A O 1
ATOM 1637 N N . GLN A 1 221 ? -24.823 16.697 10.818 1.00 79.38 221 GLN A N 1
ATOM 1638 C CA . GLN A 1 221 ? -24.739 17.639 11.924 1.00 79.38 221 GLN A CA 1
ATOM 1639 C C . GLN A 1 221 ? -24.472 16.904 13.236 1.00 79.38 221 GLN A C 1
ATOM 1641 O O . GLN A 1 221 ? -25.160 15.951 13.581 1.00 79.38 221 GLN A O 1
ATOM 1646 N N . ILE A 1 222 ? -23.496 17.373 14.009 1.00 75.62 222 ILE A N 1
ATOM 1647 C CA . ILE A 1 222 ? -23.192 16.799 15.321 1.00 75.62 222 ILE A CA 1
ATOM 1648 C C . ILE A 1 222 ? -24.350 17.078 16.289 1.00 75.62 222 ILE A C 1
ATOM 1650 O O . ILE A 1 222 ? -24.730 18.234 16.464 1.00 75.62 222 ILE A O 1
ATOM 1654 N N . LEU A 1 223 ? -24.863 16.027 16.930 1.00 74.94 223 LEU A N 1
ATOM 1655 C CA . LEU A 1 223 ? -25.941 16.047 17.926 1.00 74.94 223 LEU A CA 1
ATOM 1656 C C . LEU A 1 223 ? -25.428 15.832 19.362 1.00 74.94 223 LEU A C 1
ATOM 1658 O O . LEU A 1 223 ? -25.987 16.388 20.306 1.00 74.94 223 LEU A O 1
ATOM 1662 N N . ASP A 1 224 ? -24.357 15.051 19.534 1.00 76.31 224 ASP A N 1
ATOM 1663 C CA . ASP A 1 224 ? -23.741 14.753 20.837 1.00 76.31 224 ASP A CA 1
ATOM 1664 C C . ASP A 1 224 ? -22.213 14.687 20.695 1.00 76.31 224 ASP A C 1
ATOM 1666 O O . ASP A 1 224 ? -21.692 13.957 19.847 1.00 76.31 224 ASP A O 1
ATOM 1670 N N . LEU A 1 225 ? -21.500 15.451 21.529 1.00 70.31 225 LEU A N 1
ATOM 1671 C CA . LEU A 1 225 ? -20.032 15.503 21.599 1.00 70.31 225 LEU A CA 1
ATOM 1672 C C . LEU A 1 225 ? -19.445 14.784 22.827 1.00 70.31 225 LEU A C 1
ATOM 1674 O O . LEU A 1 225 ? -18.223 14.793 23.020 1.00 70.31 225 LEU A O 1
ATOM 1678 N N . GLY A 1 226 ? -20.298 14.215 23.677 1.00 72.94 226 GLY A N 1
ATOM 1679 C CA . GLY A 1 226 ? -19.935 13.667 24.975 1.00 72.94 226 GLY A CA 1
ATOM 1680 C C . GLY A 1 226 ? -19.483 14.737 25.975 1.00 72.94 226 GLY A C 1
ATOM 1681 O O . GLY A 1 226 ? -19.772 15.929 25.850 1.00 72.94 226 GLY A O 1
ATOM 1682 N N . ARG A 1 227 ? -18.747 14.299 27.003 1.00 78.94 227 ARG A N 1
ATOM 1683 C CA . ARG A 1 227 ? -18.254 15.152 28.102 1.00 78.94 227 ARG A CA 1
ATOM 1684 C C . ARG A 1 227 ? -16.869 15.765 27.847 1.00 78.94 227 ARG A C 1
ATOM 1686 O O . ARG A 1 227 ? -16.335 16.487 28.677 1.00 78.94 227 ARG A O 1
ATOM 1693 N N . ASP A 1 228 ? -16.273 15.541 26.685 1.00 73.56 228 ASP A N 1
ATOM 1694 C CA . ASP A 1 228 ? -14.930 16.064 26.390 1.00 73.56 228 ASP A CA 1
ATOM 1695 C C . ASP A 1 228 ? -14.940 17.522 25.896 1.00 73.56 228 ASP A C 1
ATOM 1697 O O . ASP A 1 228 ? -13.887 18.123 25.677 1.00 73.56 228 ASP A O 1
ATOM 1701 N N . ARG A 1 229 ? -16.121 18.105 25.660 1.00 74.44 229 ARG A N 1
ATOM 1702 C CA . ARG A 1 229 ? -16.283 19.495 25.211 1.00 74.44 229 ARG A CA 1
ATOM 1703 C C . ARG A 1 229 ? -17.380 20.175 26.010 1.00 74.44 229 ARG A C 1
ATOM 1705 O O . ARG A 1 229 ? -18.515 19.733 25.967 1.00 74.44 229 ARG A O 1
ATOM 1712 N N . TYR A 1 230 ? -17.053 21.274 26.686 1.00 82.69 230 TYR A N 1
ATOM 1713 C CA . TYR A 1 230 ? -18.018 22.034 27.490 1.00 82.69 230 TYR A CA 1
ATOM 1714 C C . TYR A 1 230 ? -18.995 22.868 26.644 1.00 82.69 230 TYR A C 1
ATOM 1716 O O . TYR A 1 230 ? -20.157 23.009 27.000 1.00 82.69 230 TYR A O 1
ATOM 1724 N N . ARG A 1 231 ? -18.541 23.439 25.518 1.00 85.94 231 ARG A N 1
ATOM 1725 C CA . ARG A 1 231 ? -19.377 24.314 24.678 1.00 85.94 231 ARG A CA 1
ATOM 1726 C C . ARG A 1 231 ? -20.031 23.540 23.524 1.00 85.94 231 ARG A C 1
ATOM 1728 O O . ARG A 1 231 ? -19.299 22.835 22.821 1.00 85.94 231 ARG A O 1
ATOM 1735 N N . PRO A 1 232 ? -21.349 23.702 23.285 1.00 85.25 232 PRO A N 1
ATOM 1736 C CA . PRO A 1 232 ? -22.034 23.078 22.155 1.00 85.25 232 PRO A CA 1
ATOM 1737 C C . PRO A 1 232 ? -21.610 23.691 20.815 1.00 85.25 232 PRO A C 1
ATOM 1739 O O . PRO A 1 232 ? -21.131 24.826 20.752 1.00 85.25 232 PRO A O 1
ATOM 1742 N N . THR A 1 233 ? -21.804 22.943 19.727 1.00 82.56 233 THR A N 1
ATOM 1743 C CA . THR A 1 233 ? -21.691 23.487 18.364 1.00 82.56 233 THR A CA 1
ATOM 1744 C C . THR A 1 233 ? -22.887 24.391 18.050 1.00 82.56 233 THR A C 1
ATOM 1746 O O . THR A 1 233 ? -23.922 24.312 18.713 1.00 82.56 233 THR A O 1
ATOM 1749 N N . ALA A 1 234 ? -22.774 25.227 17.012 1.00 83.94 234 ALA A N 1
ATOM 1750 C CA . ALA A 1 234 ? -23.885 26.069 16.558 1.00 83.94 234 ALA A CA 1
ATOM 1751 C C . ALA A 1 234 ? -25.135 25.240 16.215 1.00 83.94 234 ALA A C 1
ATOM 1753 O O . ALA A 1 234 ? -26.238 25.620 16.587 1.00 83.94 234 ALA A O 1
ATOM 1754 N N . GLY A 1 235 ? -24.942 24.074 15.595 1.00 80.81 235 GLY A N 1
ATOM 1755 C CA . GLY A 1 235 ? -26.033 23.168 15.265 1.00 80.81 235 GLY A CA 1
ATOM 1756 C C . GLY A 1 235 ? -26.738 22.585 16.496 1.00 80.81 235 GLY A C 1
ATOM 1757 O O . GLY A 1 235 ? -27.964 22.610 16.563 1.00 80.81 235 GLY A O 1
ATOM 1758 N N . VAL A 1 236 ? -25.992 22.091 17.495 1.00 83.25 236 VAL A N 1
ATOM 1759 C CA . VAL A 1 236 ? -26.593 21.612 18.760 1.00 83.25 236 VAL A CA 1
ATOM 1760 C C . VAL A 1 236 ? -27.359 22.748 19.439 1.00 83.25 236 VAL A C 1
ATOM 1762 O O . VAL A 1 236 ? -28.487 22.558 19.884 1.00 83.25 236 VAL A O 1
ATOM 1765 N N . ALA A 1 237 ? -26.776 23.949 19.464 1.00 87.44 237 ALA A N 1
ATOM 1766 C CA . ALA A 1 237 ? -27.412 25.124 20.044 1.00 87.44 237 ALA A CA 1
ATOM 1767 C C . ALA A 1 237 ? -28.717 25.514 19.329 1.00 87.44 237 ALA A C 1
ATOM 1769 O O . ALA A 1 237 ? -29.702 25.847 19.983 1.00 87.44 237 ALA A O 1
ATOM 1770 N N . GLU A 1 238 ? -28.740 25.470 17.998 1.00 85.31 238 GLU A N 1
ATOM 1771 C CA . GLU A 1 238 ? -29.937 25.740 17.202 1.00 85.31 238 GLU A CA 1
ATOM 1772 C C . GLU A 1 238 ? -31.023 24.686 17.439 1.00 85.31 238 GLU A C 1
ATOM 1774 O O . GLU A 1 238 ? -32.175 25.042 17.693 1.00 85.31 238 GLU A O 1
ATOM 1779 N N . PHE A 1 239 ? -30.649 23.402 17.453 1.00 85.38 239 PHE A N 1
ATOM 1780 C CA . PHE A 1 239 ? -31.565 22.304 17.757 1.00 85.38 239 PHE A CA 1
ATOM 1781 C C . PHE A 1 239 ? -32.254 22.494 19.116 1.00 85.38 239 PHE A C 1
ATOM 1783 O O . PHE A 1 239 ? -33.480 22.391 19.204 1.00 85.38 239 PHE A O 1
ATOM 1790 N N . ILE A 1 240 ? -31.492 22.821 20.167 1.00 89.88 240 ILE A N 1
ATOM 1791 C CA . ILE A 1 240 ? -32.038 23.019 21.520 1.00 89.88 240 ILE A CA 1
ATOM 1792 C C . ILE A 1 240 ? -33.026 24.186 21.543 1.00 89.88 240 ILE A C 1
ATOM 1794 O O . ILE A 1 240 ? -34.127 24.033 22.067 1.00 89.88 240 ILE A O 1
ATOM 1798 N N . ARG A 1 241 ? -32.701 25.304 20.883 1.00 91.31 241 ARG A N 1
ATOM 1799 C CA . ARG A 1 241 ? -33.595 26.471 20.811 1.00 91.31 241 ARG A CA 1
ATOM 1800 C C . ARG A 1 241 ? -34.910 26.160 20.105 1.00 91.31 241 ARG A C 1
ATOM 1802 O O . ARG A 1 241 ? -35.967 26.624 20.534 1.00 91.31 241 ARG A O 1
ATOM 1809 N N . VAL A 1 242 ? -34.865 25.370 19.033 1.00 86.75 242 VAL A N 1
ATOM 1810 C CA . VAL A 1 242 ? -36.068 24.918 18.315 1.00 86.75 242 VAL A CA 1
ATOM 1811 C C . VAL A 1 242 ? -36.896 23.959 19.175 1.00 86.75 242 VAL A C 1
ATOM 1813 O O . VAL A 1 242 ? -38.125 24.064 19.197 1.00 86.75 242 VAL A O 1
ATOM 1816 N N . ARG A 1 243 ? -36.238 23.044 19.898 1.00 89.62 243 ARG A N 1
ATOM 1817 C CA . ARG A 1 243 ? -36.890 22.080 20.793 1.00 89.62 243 ARG A CA 1
ATOM 1818 C C . ARG A 1 243 ? -37.574 22.772 21.968 1.00 89.62 243 ARG A C 1
ATOM 1820 O O . ARG A 1 243 ? -38.737 22.488 22.244 1.00 89.62 243 ARG A O 1
ATOM 1827 N N . ASP A 1 244 ? -36.846 23.640 22.659 1.00 91.75 244 ASP A N 1
ATOM 1828 C CA . ASP A 1 244 ? -37.290 24.250 23.909 1.00 91.75 244 ASP A CA 1
ATOM 1829 C C . ASP A 1 244 ? -38.327 25.341 23.667 1.00 91.75 244 ASP A C 1
ATOM 1831 O O . ASP A 1 244 ? -39.257 25.453 24.463 1.00 91.75 244 ASP A O 1
ATOM 1835 N N . ARG A 1 245 ? -38.238 26.056 22.531 1.00 88.56 245 ARG A N 1
ATOM 1836 C CA . ARG A 1 245 ? -39.124 27.151 22.070 1.00 88.56 245 ARG A CA 1
ATOM 1837 C C . ARG A 1 245 ? -39.108 28.385 22.977 1.00 88.56 245 ARG A C 1
ATOM 1839 O O . ARG A 1 245 ? -39.011 29.514 22.496 1.00 88.56 245 ARG A O 1
ATOM 1846 N N . GLU A 1 246 ? -39.140 28.173 24.279 1.00 92.56 246 GLU A N 1
ATOM 1847 C CA . GLU A 1 246 ? -39.128 29.144 25.358 1.00 92.56 246 GLU A CA 1
ATOM 1848 C C . GLU A 1 246 ? -38.263 28.647 26.532 1.00 92.56 246 GLU A C 1
ATOM 1850 O O . GLU A 1 246 ? -37.799 27.508 26.557 1.00 92.56 246 GLU A O 1
ATOM 1855 N N . CYS A 1 247 ? -37.991 29.534 27.490 1.00 93.19 247 CYS A N 1
ATOM 1856 C CA . CYS A 1 247 ? -37.230 29.239 28.701 1.00 93.19 247 CYS A CA 1
ATOM 1857 C C . CYS A 1 247 ? -37.796 28.003 29.415 1.00 93.19 247 CYS A C 1
ATOM 1859 O O . CYS A 1 247 ? -38.986 27.937 29.713 1.00 93.19 247 CYS A O 1
ATOM 1861 N N . ARG A 1 248 ? -36.932 27.048 29.775 1.00 94.25 248 ARG A N 1
ATOM 1862 C CA . ARG A 1 248 ? -37.354 25.781 30.394 1.00 94.25 248 ARG A CA 1
ATOM 1863 C C . ARG A 1 248 ? -37.759 25.890 31.865 1.00 94.25 248 ARG A C 1
ATOM 1865 O O . ARG A 1 248 ? -38.225 24.902 32.434 1.00 94.25 248 ARG A O 1
ATOM 1872 N N . ARG A 1 249 ? -37.632 27.067 32.491 1.00 92.38 249 ARG A N 1
ATOM 1873 C CA . ARG A 1 249 ? -38.155 27.299 33.845 1.00 92.38 249 ARG A CA 1
ATOM 1874 C C . ARG A 1 249 ? -39.695 27.302 33.812 1.00 92.38 249 ARG A C 1
ATOM 1876 O O . ARG A 1 249 ? -40.268 28.093 33.060 1.00 92.38 249 ARG A O 1
ATOM 1883 N N . PRO A 1 250 ? -40.380 26.498 34.650 1.00 90.19 250 PRO A N 1
ATOM 1884 C CA . PRO A 1 250 ? -41.840 26.439 34.663 1.00 90.19 250 PRO A CA 1
ATOM 1885 C C . PRO A 1 250 ? -42.491 27.823 34.792 1.00 90.19 250 PRO A C 1
ATOM 1887 O O . PRO A 1 250 ? -42.189 28.577 35.717 1.00 90.19 250 PRO A O 1
ATOM 1890 N N . GLY A 1 251 ? -43.393 28.149 33.862 1.00 85.19 251 GLY A N 1
ATOM 1891 C CA . GLY A 1 251 ? -44.143 29.410 33.849 1.00 85.19 251 GLY A CA 1
ATOM 1892 C C . GLY A 1 251 ? -43.422 30.611 33.223 1.00 85.19 251 GLY A C 1
ATOM 1893 O O . GLY A 1 251 ? -43.983 31.706 33.220 1.00 85.19 251 GLY A O 1
ATOM 1894 N N . CYS A 1 252 ? -42.210 30.446 32.683 1.00 86.88 252 CYS A N 1
ATOM 1895 C CA . CYS A 1 252 ? -41.512 31.510 31.964 1.00 86.88 252 CYS A CA 1
ATOM 1896 C C . CYS A 1 252 ? -41.743 31.409 30.449 1.00 86.88 252 CYS A C 1
ATOM 1898 O O . CYS A 1 252 ? -41.316 30.450 29.826 1.00 86.88 252 CYS A O 1
ATOM 1900 N N . GLY A 1 253 ? -42.350 32.436 29.846 1.00 88.00 253 GLY A N 1
ATOM 1901 C CA . GLY A 1 253 ? -42.626 32.484 28.400 1.00 88.00 253 GLY A CA 1
ATOM 1902 C C . GLY A 1 253 ? -41.557 33.187 27.555 1.00 88.00 253 GLY A C 1
ATOM 1903 O O . GLY A 1 253 ? -41.869 33.764 26.514 1.00 88.00 253 GLY A O 1
ATOM 1904 N N . ARG A 1 254 ? -40.306 33.287 28.034 1.00 91.88 254 ARG A N 1
ATOM 1905 C CA . ARG A 1 254 ? -39.253 34.010 27.297 1.00 91.88 254 ARG A CA 1
ATOM 1906 C C . ARG A 1 254 ? -38.759 33.167 26.111 1.00 91.88 254 ARG A C 1
ATOM 1908 O O . ARG A 1 254 ? -38.362 32.035 26.358 1.00 91.88 254 ARG A O 1
ATOM 1915 N N . PRO A 1 255 ? -38.687 33.703 24.875 1.00 91.75 255 PRO A N 1
ATOM 1916 C CA . PRO A 1 255 ? -38.258 32.931 23.706 1.00 91.75 255 PRO A CA 1
ATOM 1917 C C . PRO A 1 255 ? -36.841 32.372 23.838 1.00 91.75 255 PRO A C 1
ATOM 1919 O O . PRO A 1 255 ? -35.914 33.109 24.204 1.00 91.75 255 PRO A O 1
ATOM 1922 N N . ALA A 1 256 ? -36.667 31.102 23.466 1.00 89.69 256 ALA A N 1
ATOM 1923 C CA . ALA A 1 256 ? -35.408 30.371 23.584 1.00 89.69 256 ALA A CA 1
ATOM 1924 C C . ALA A 1 256 ? -34.249 31.046 22.833 1.00 89.69 256 ALA A C 1
ATOM 1926 O O . ALA A 1 256 ? -33.126 31.036 23.310 1.00 89.69 256 ALA A O 1
ATOM 1927 N N . GLN A 1 257 ? -34.495 31.746 21.720 1.00 90.06 257 GLN A N 1
ATOM 1928 C CA . GLN A 1 257 ? -33.470 32.466 20.939 1.00 90.06 257 GLN A CA 1
ATOM 1929 C C . GLN A 1 257 ? -32.803 33.616 21.712 1.00 90.06 257 GLN A C 1
ATOM 1931 O O . GLN A 1 257 ? -31.749 34.106 21.312 1.00 90.06 257 GLN A O 1
ATOM 1936 N N . THR A 1 258 ? -33.417 34.051 22.814 1.00 89.75 258 THR A N 1
ATOM 1937 C CA . THR A 1 258 ? -32.898 35.097 23.710 1.00 89.75 258 THR A CA 1
ATOM 1938 C C . THR A 1 258 ? -32.389 34.544 25.046 1.00 89.75 258 THR A C 1
ATOM 1940 O O . THR A 1 258 ? -32.039 35.317 25.942 1.00 89.75 258 THR A O 1
ATOM 1943 N N . CYS A 1 259 ? -32.374 33.217 25.192 1.00 91.81 259 CYS A N 1
ATOM 1944 C CA . CYS A 1 259 ? -31.886 32.501 26.362 1.00 91.81 259 CYS A CA 1
ATOM 1945 C C . CYS A 1 259 ? -30.420 32.073 26.195 1.00 91.81 259 CYS A C 1
ATOM 1947 O O . CYS A 1 259 ? -29.878 32.032 25.083 1.00 91.81 259 CYS A O 1
ATOM 1949 N N . ASP A 1 260 ? -29.782 31.785 27.324 1.00 91.31 260 ASP A N 1
ATOM 1950 C CA . ASP A 1 260 ? -28.460 31.178 27.380 1.00 91.31 260 ASP A CA 1
ATOM 1951 C C . ASP A 1 260 ? -28.636 29.656 27.527 1.00 91.31 260 ASP A C 1
ATOM 1953 O O . ASP A 1 260 ? -29.557 29.193 28.203 1.00 91.31 260 ASP A O 1
ATOM 1957 N N . LEU A 1 261 ? -27.765 28.888 26.872 1.00 91.81 261 LEU A N 1
ATOM 1958 C CA . LEU A 1 261 ? -27.739 27.435 27.013 1.00 91.81 261 LEU A CA 1
ATOM 1959 C C . LEU A 1 261 ? -26.969 27.058 28.270 1.00 91.81 261 LEU A C 1
ATOM 1961 O O . LEU A 1 261 ? -25.853 27.547 28.462 1.00 91.81 261 LEU A O 1
ATOM 1965 N N . ASP A 1 262 ? -27.536 26.152 29.055 1.00 90.94 262 ASP A N 1
ATOM 1966 C CA . ASP A 1 262 ? -26.906 25.620 30.259 1.00 90.94 262 ASP A CA 1
ATOM 1967 C C . ASP A 1 262 ? -27.114 24.113 30.384 1.00 90.94 262 ASP A C 1
ATOM 1969 O O . ASP A 1 262 ? -28.062 23.557 29.822 1.00 90.94 262 ASP A O 1
ATOM 1973 N N . HIS A 1 263 ? -26.222 23.450 31.117 1.00 92.56 263 HIS A N 1
ATOM 19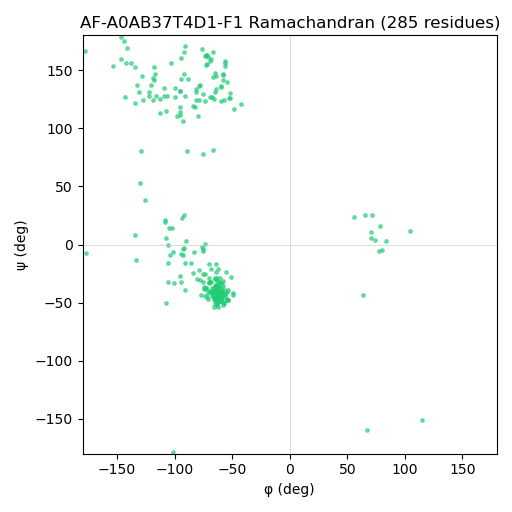74 C CA . HIS A 1 263 ? -26.364 22.032 31.435 1.00 92.56 263 HIS A CA 1
ATOM 1975 C C . HIS A 1 263 ? -27.368 21.853 32.576 1.00 92.56 263 HIS A C 1
ATOM 1977 O O . HIS A 1 263 ? -27.189 22.397 33.666 1.00 92.56 263 HIS A O 1
ATOM 1983 N N . SER A 1 264 ? -28.406 21.050 32.349 1.00 91.56 264 SER A N 1
ATOM 1984 C CA . SER A 1 264 ? -29.424 20.720 33.348 1.00 91.56 264 SER A CA 1
ATOM 1985 C C . SER A 1 264 ? -28.819 19.977 34.541 1.00 91.56 264 SER A C 1
ATOM 1987 O O . SER A 1 264 ? -29.153 20.260 35.694 1.00 91.56 264 SER A O 1
ATOM 1989 N N . VAL A 1 265 ? -27.863 19.084 34.273 1.00 90.75 265 VAL A N 1
ATOM 1990 C CA . VAL A 1 265 ? -26.917 18.553 35.246 1.00 90.75 265 VAL A CA 1
ATOM 1991 C C . VAL A 1 265 ? -25.651 19.396 35.150 1.00 90.75 265 VAL A C 1
ATOM 1993 O O . VAL A 1 265 ? -24.952 19.322 34.142 1.00 90.75 265 VAL A O 1
ATOM 1996 N N . PRO A 1 266 ? -25.278 20.169 36.186 1.00 89.88 266 PRO A N 1
ATOM 1997 C CA . PRO A 1 266 ? -24.104 21.023 36.091 1.00 89.88 266 PRO A CA 1
ATOM 1998 C C . PRO A 1 266 ? -22.862 20.225 35.689 1.00 89.88 266 PRO A C 1
ATOM 2000 O O . PRO A 1 266 ? -22.623 19.124 36.190 1.00 89.88 266 PRO A O 1
ATOM 2003 N N . TRP A 1 267 ? -22.029 20.798 34.821 1.00 86.94 267 TRP A N 1
ATOM 2004 C CA . TRP A 1 267 ? -20.860 20.119 34.250 1.00 86.94 267 TRP A CA 1
ATOM 2005 C C . TRP A 1 267 ? -19.965 19.428 35.290 1.00 86.94 267 TRP A C 1
ATOM 2007 O O . TRP A 1 267 ? -19.524 18.289 35.105 1.00 86.94 267 TRP A O 1
ATOM 2017 N N . GLN A 1 268 ? -19.727 20.097 36.421 1.00 90.12 268 GLN A N 1
ATOM 2018 C CA . GLN A 1 268 ? -18.927 19.584 37.538 1.00 90.12 268 GLN A CA 1
ATOM 2019 C C . GLN A 1 268 ? -19.513 18.323 38.199 1.00 90.12 268 GLN A C 1
ATOM 2021 O O . GLN A 1 268 ? -18.770 17.562 38.809 1.00 90.12 268 GLN A O 1
ATOM 2026 N N . PHE A 1 269 ? -20.814 18.077 38.032 1.00 90.31 269 PHE A N 1
ATOM 2027 C CA . PHE A 1 269 ? -21.540 16.909 38.538 1.00 90.31 269 PHE A CA 1
ATOM 2028 C C . PHE A 1 269 ? -21.827 15.855 37.462 1.00 90.31 269 PHE A C 1
ATOM 2030 O O . PHE A 1 269 ? -22.613 14.943 37.694 1.00 90.31 269 PHE A O 1
ATOM 2037 N N . GLY A 1 270 ? -21.167 15.943 36.303 1.00 87.81 270 GLY A N 1
ATOM 2038 C CA . GLY A 1 270 ? -21.238 14.903 35.274 1.00 87.81 270 GLY A CA 1
ATOM 2039 C C . GLY A 1 270 ? -22.103 15.238 34.063 1.00 87.81 270 GLY A C 1
ATOM 2040 O O . GLY A 1 270 ? -22.333 14.340 33.260 1.00 87.81 270 GLY A O 1
ATOM 2041 N N . GLY A 1 271 ? -22.526 16.496 33.900 1.00 89.31 271 GLY A N 1
ATOM 2042 C CA . GLY A 1 271 ? -23.249 16.937 32.705 1.00 89.31 271 GLY A CA 1
ATOM 2043 C C . GLY A 1 271 ? -22.500 16.678 31.393 1.00 89.31 271 GLY A C 1
ATOM 2044 O O . GLY A 1 271 ? -21.267 16.570 31.365 1.00 89.31 271 GLY A O 1
ATOM 2045 N N . THR A 1 272 ? -23.253 16.584 30.303 1.00 88.25 272 THR A N 1
ATOM 2046 C CA . THR A 1 272 ? -22.796 16.240 28.951 1.00 88.25 272 THR A CA 1
ATOM 2047 C C . THR A 1 272 ? -23.268 17.269 27.933 1.00 88.25 272 THR A C 1
ATOM 2049 O O . THR A 1 272 ? -24.375 17.780 28.017 1.00 88.25 272 THR A O 1
ATOM 2052 N N . THR A 1 273 ? -22.458 17.560 26.918 1.00 88.50 273 THR A N 1
ATOM 2053 C CA . THR A 1 273 ? -22.823 18.550 25.894 1.00 88.50 273 THR A CA 1
ATOM 2054 C C . THR A 1 273 ? -23.577 17.874 24.755 1.00 88.50 273 THR A C 1
ATOM 2056 O O . THR A 1 273 ? -23.006 17.552 23.709 1.00 88.50 273 THR A O 1
ATOM 2059 N N . ASN A 1 274 ? -24.866 17.643 24.985 1.00 84.88 274 ASN A N 1
ATOM 2060 C CA . ASN A 1 274 ? -25.790 17.030 24.039 1.00 84.88 274 ASN A CA 1
ATOM 2061 C C . ASN A 1 274 ? -27.183 17.649 24.143 1.00 84.88 274 ASN A C 1
ATOM 2063 O O . ASN A 1 274 ? -27.445 18.491 25.000 1.00 84.88 274 ASN A O 1
ATOM 2067 N N . ALA A 1 275 ? -28.063 17.224 23.240 1.00 84.00 275 ALA A N 1
ATOM 2068 C CA . ALA A 1 275 ? -29.456 17.630 23.249 1.00 84.00 275 ALA A CA 1
ATOM 2069 C C . ALA A 1 275 ? -30.121 17.380 24.610 1.00 84.00 275 ALA A C 1
ATOM 2071 O O . ALA A 1 275 ? -30.772 18.282 25.115 1.00 84.00 275 ALA A O 1
ATOM 2072 N N . ASP A 1 276 ? -29.964 16.203 25.212 1.00 84.94 276 ASP A N 1
ATOM 2073 C CA . ASP A 1 276 ? -30.752 15.794 26.382 1.00 84.94 276 ASP A CA 1
ATOM 2074 C C . ASP A 1 276 ? -30.462 16.612 27.644 1.00 84.94 276 ASP A C 1
ATOM 2076 O O . ASP A 1 276 ? -31.385 16.911 28.399 1.00 84.94 276 ASP A O 1
ATOM 2080 N N . ASP A 1 277 ? -29.202 16.987 27.861 1.00 88.50 277 ASP A N 1
ATOM 2081 C CA . ASP A 1 277 ? -28.777 17.674 29.080 1.00 88.50 277 ASP A CA 1
ATOM 2082 C C . ASP A 1 277 ? -28.748 19.199 28.929 1.00 88.50 277 ASP A C 1
ATOM 2084 O O . ASP A 1 277 ? -28.943 19.922 29.901 1.00 88.50 277 ASP A O 1
ATOM 2088 N N . LEU A 1 278 ? -28.545 19.730 27.723 1.00 93.00 278 LEU A N 1
ATOM 2089 C CA . LEU A 1 278 ? -28.574 21.177 27.529 1.00 93.00 278 LEU A CA 1
ATOM 2090 C C . LEU A 1 278 ? -30.011 21.704 27.460 1.00 93.00 278 LEU A C 1
ATOM 2092 O O . LEU A 1 278 ? -30.857 21.144 26.762 1.00 93.00 278 LEU A O 1
ATOM 2096 N N . ILE A 1 279 ? -30.270 22.824 28.132 1.00 93.81 279 ILE A N 1
ATOM 2097 C CA . ILE A 1 279 ? -31.561 23.522 28.147 1.00 93.81 279 ILE A CA 1
ATOM 2098 C C . ILE A 1 279 ? -31.386 25.027 27.947 1.00 93.81 279 ILE A C 1
ATOM 2100 O O . ILE A 1 279 ? -30.366 25.601 28.329 1.00 93.81 279 ILE A O 1
ATOM 2104 N N . ASP A 1 280 ? -32.403 25.685 27.393 1.00 94.81 280 ASP A N 1
ATOM 2105 C CA . ASP A 1 280 ? -32.450 27.148 27.335 1.00 94.81 280 ASP A CA 1
ATOM 2106 C C . ASP A 1 280 ? -32.997 27.753 28.640 1.00 94.81 280 ASP A C 1
ATOM 2108 O O . ASP A 1 280 ? -34.162 27.555 29.013 1.00 94.81 280 ASP A O 1
ATOM 2112 N N . LEU A 1 281 ? -32.178 28.570 29.310 1.00 93.75 281 LEU A N 1
ATOM 2113 C CA . LEU A 1 281 ? -32.568 29.374 30.467 1.00 93.75 281 LEU A CA 1
ATOM 2114 C C . LEU A 1 281 ? -32.299 30.854 30.207 1.00 93.75 281 LEU A C 1
ATOM 2116 O O . LEU A 1 281 ? -31.227 31.270 29.771 1.00 93.75 281 LEU A O 1
ATOM 2120 N N . CYS A 1 282 ? -33.283 31.708 30.483 1.00 91.50 282 CYS A N 1
ATOM 2121 C CA . CYS A 1 282 ? -33.062 33.137 30.326 1.00 91.50 282 CYS A CA 1
ATOM 2122 C C . CYS A 1 282 ? -32.151 33.682 31.431 1.00 91.50 282 CYS A C 1
ATOM 2124 O O . CYS A 1 282 ? -32.173 33.185 32.547 1.00 91.50 282 CYS A O 1
ATOM 2126 N N . ARG A 1 283 ? -31.439 34.790 31.194 1.00 90.62 283 ARG A N 1
ATOM 2127 C CA . ARG A 1 283 ? -30.532 35.390 32.199 1.00 90.62 283 ARG A CA 1
ATOM 2128 C C . ARG A 1 283 ? -31.129 35.642 33.586 1.00 90.62 283 ARG A C 1
ATOM 2130 O O . ARG A 1 283 ? -30.381 35.694 34.554 1.00 90.62 283 ARG A O 1
ATOM 2137 N N . ARG A 1 284 ? -32.445 35.873 33.687 1.00 89.06 284 ARG A N 1
ATOM 2138 C CA . ARG A 1 284 ? -33.143 36.020 34.978 1.00 89.06 284 ARG A CA 1
ATOM 2139 C C . ARG A 1 284 ? -33.280 34.675 35.688 1.00 89.06 284 ARG A C 1
ATOM 2141 O O . ARG A 1 284 ? -33.196 34.627 36.906 1.00 89.06 284 ARG A O 1
ATOM 2148 N N . ASP A 1 285 ? -33.520 33.625 34.916 1.00 87.25 285 ASP A N 1
ATOM 2149 C CA . ASP A 1 285 ? -33.787 32.275 35.397 1.00 87.25 285 ASP A CA 1
ATOM 2150 C C . ASP A 1 285 ? -32.543 31.382 35.458 1.00 87.25 285 ASP A C 1
ATOM 2152 O O . ASP A 1 285 ? -32.587 30.286 36.006 1.00 87.25 285 ASP A O 1
ATOM 2156 N N . HIS A 1 286 ? -31.440 31.878 34.917 1.00 82.31 286 HIS A N 1
ATOM 2157 C CA . HIS A 1 286 ? -30.110 31.288 34.961 1.00 82.31 286 HIS A CA 1
ATOM 2158 C C . HIS A 1 286 ? -29.283 31.785 36.167 1.00 82.31 286 HIS A C 1
ATOM 2160 O O . HIS A 1 286 ? -28.142 31.380 36.354 1.00 82.31 286 HIS A O 1
ATOM 2166 N N . ARG A 1 287 ? -29.835 32.714 36.958 1.00 76.88 287 ARG A N 1
ATOM 2167 C CA . ARG A 1 287 ? -29.226 33.273 38.172 1.00 76.88 287 ARG A CA 1
ATOM 2168 C C . ARG A 1 287 ? -29.885 32.723 39.426 1.00 76.88 287 ARG A C 1
ATOM 2170 O O . ARG A 1 287 ? -31.107 32.434 39.367 1.00 76.88 287 ARG A O 1
#

Mean predicted aligned error: 11.23 Å

Foldseek 3Di:
DPCPVVLLVQLVCCCVQQQVLLVVCCVVVQAPSLLSSLLSVLQVQPDSVLSNQLNVQCRVVRGPDDSVSSNVSSNVSSCVSPVPSVVVVLVVLCVVFDWDKAQDPAPDIDIDGGSHDPVVVVVLQVVLLVVLVVVPDPPDPDDSVVSSVVSSVCCVQPDPPDDRDDDDKDKADDPCLLVVVDFDWIAIPPRGTHTSVVSNCQQPPPPDDDFDWDADPPPRHTAFRWLPDPDEDPVNLVVQQVVQQAAPPPPGRHRLVQFDKAFCQHSVRRTGRGNPGIHGHHPVRVD

Secondary structure (DSSP, 8-state):
-TTHHHHHHHHHHHHHHT-HHHHHHHHTTSS-HHHHHHHHHHHTTS-HHHHHHHHHHHTTTSTT--HHHHHHHHHHHHHHH-HHHHHHHHHHHHHT-EEEEEEPGGG-EEEEEET--HHHHHHHHHHHHHHHHHH--TT--S-HHHHHHHHHHHHHHS-TTSS-------EE--HHHHHTS--PPEEETTTEEE-HHHHHHHHT-TT------EE-TTT--EEE-GGG-SSPPHHHHHHHHHHH-B-SSTT---BGGGSEEEESS-GGGT--SBTTTEEEE-TTT--

Sequence (287 aa):
MDNHAGAMVAAAEALTARLPRTLTLMDEGKVSGFGAMKVAAATAWLSDDNALAADALLEGRLAGKNSGQIRKAAHHAAITVDREGADRRAEHSREGRRLSVRQGETGVASIEVEDGPAEKVNAAYLRIDREAKKLKTGDETRTLDQLRADVALDLLLGGQGGASERADVFLYMDLFTYLGLNDDPAEMAGHGHLPAALARHIATGPDTVLRRIITDPLSGQILDLGRDRYRPTAGVAEFIRVRDRECRRPGCGRPAQTCDLDHSVPWQFGGTTNADDLIDLCRRDHR

Nearest PDB structures (foldseek):
  4h9d-assembly1_B  TM=7.156E-01  e=1.723E-01  Geobacter metallireducens GS-15
  8t3f-assembly1_BF  TM=3.023E-01  e=1.282E+00  Saccharomyces cerevisiae
  3iqe-assembly1_B  TM=2.297E-01  e=6.568E-01  Methanopyrus kandleri

pLDDT: mean 88.71, std 9.32, range [38.75, 97.88]

Solvent-accessible surface area (backbone atoms only — not comparable to full-atom values): 16268 Å² total; per-residue (Å²): 130,92,52,59,69,59,52,50,52,56,26,51,53,35,29,75,76,34,20,58,60,54,38,51,36,35,76,71,66,46,32,53,70,73,34,47,41,32,36,35,67,46,33,66,85,49,54,65,71,48,24,40,53,21,30,59,67,41,62,92,68,45,63,90,55,54,55,71,56,32,32,53,51,29,40,49,30,33,39,68,67,37,51,67,60,42,50,54,48,52,54,55,43,48,69,61,47,42,80,47,75,47,71,46,77,85,72,44,69,48,78,43,74,43,53,53,57,64,72,57,53,50,52,52,48,53,50,29,51,54,58,25,56,70,62,63,47,95,86,50,82,71,52,72,66,56,36,28,52,53,44,46,52,48,52,70,52,58,43,100,83,62,73,73,74,84,79,92,79,57,73,48,64,57,69,47,28,66,72,66,74,46,71,55,68,21,36,33,76,95,65,43,68,25,58,23,71,58,48,38,50,59,61,67,30,95,90,48,84,78,81,70,66,43,52,42,90,87,78,65,46,58,46,29,57,40,70,87,41,87,73,69,52,72,63,36,51,49,52,42,32,67,71,56,50,23,23,72,54,91,92,45,84,49,51,14,90,76,30,46,80,43,50,75,44,49,63,96,79,70,29,42,33,29,63,90,35,39,43,34,28,31,76,78,72,68,102